Protein AF-A0A2H0WVK6-F1 (afdb_monomer)

Foldseek 3Di:
DDDDDDDDDDDDDDDDPDDDDDPVPCVVVVVVVVVVVVVVVVVVVVVVVVVVVVVVVVVVVLVVLQVQLVVQQVVQQVVVVVCVVVVHDDDQWDKADDPFWIWTWHWDDDPQKIKIWIWIGGPPHIDIDIDIDHPDDPPVPDDALEEEELVEAEADDQAEREGEYEYQAHHHWDADDPDLDQDDDSRTYDYNDYYHHDPHDPPFFQDWDADFDDKDWALEDDDPDHFFKKKKKFFGQAFFWAFKKKFFKAKFDQFAKWKKFKAFDDPQDGALDTQWIWIRHSVQHHNHTDIGMTTTVVGGGDHGPGMIMIMIGHHHDNRIIMIFGWDQPQPRPGIFMWGDNDCNVRDDIDGSNTGTTMGD

Secondary structure (DSSP, 8-state):
-------------------S------HHHHHHHHHHHHHHHHHHHHHHHHHHHHHHHHHHHHHHHHHHHHHHHHHHHHHHHHHHHTT----SEEEEEETTEEEEEEEEEETTEEEEEEEEEETTEEEEEEEEEE----------SEEE-TT-EEE-TT-EE-S-EEESS-EEETT-----SS---TTS-EESS-EEE-SPPPSS-SSEE----EEEEESEEETTEEE-EEEEEE--SS--B--EEEEEEEEES-PPPEEEEEEEEETTEEEEEEEEEEEE-GGG--SS-EEEEEEBSSPPB--TT--EEEEEE----SSSEEEEEEETT---TT--EEEES-GGGS---EE-SSEE-EE-

Mean predicted aligned error: 17.54 Å

Organism: NCBI:txid1974811

Nearest PDB structures (foldseek):
  5fgo-assembly3_F  TM=7.551E-01  e=3.981E-01  Drosophila melanogaster
  7wzg-assembly1_A  TM=8.170E-01  e=6.173E-01  Streptomyces sp.
  1omo-assembly1_A  TM=5.661E-01  e=2.712E-01  Archaeoglobus fulgidus
  1y8c-assembly1_A  TM=5.745E-01  e=3.567E-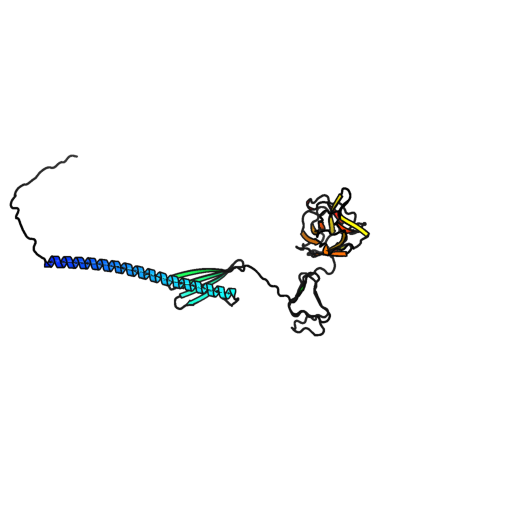01  Clostridium acetobutylicum ATCC 824
  2c26-assembly1_A  TM=2.549E-01  e=1.748E-02  Acetivibrio thermocellus

Radius of gyration: 48.79 Å; Cα contacts (8 Å, |Δi|>4): 736; chains: 1; bounding box: 69×97×155 Å

Sequence (360 aa):
MQIEFNFFAKQEDVMSVSPWSFIKNQKGQTAIIIALFVLAVTFFIALAIGHLILNQQQIRRNLVKSAQAYYAAESGVEDSLYRIIKGKKYEANNTLTFDEGSAEINIADESGQKIVVSKGIATQRVRKIRAVLKISGTDIAFHYGAQVGRGGLRIQNNARIIGNVYSNGSIDGAGTTKDYSETCPSSASCITDDVWVAGGVAPDPDQQWTSQNSDFPFGIKVGPTDYLDTAQSFIPSTSEVLNIVSFYIKKVGSPPDQTVKILTNDSGSPSTVSLGSGTLKSSKVTTEYSWIDVSLDPSPSLTAGFTYWIMIDAAKDNNNYWIWGKDSTDSYLSGTGKYTRDWTRGTGWTDVGGDLNFKT

Structure (mmCIF, N/CA/C/O backbone):
data_AF-A0A2H0WVK6-F1
#
_entry.id   AF-A0A2H0WVK6-F1
#
loop_
_atom_site.group_PDB
_atom_site.id
_atom_site.type_symbol
_atom_site.label_atom_id
_atom_site.label_alt_id
_atom_site.label_comp_id
_atom_site.label_asym_id
_atom_site.label_entity_id
_atom_site.label_seq_id
_atom_site.pdbx_PDB_ins_code
_atom_site.Cartn_x
_atom_site.Cartn_y
_atom_site.Cartn_z
_atom_site.occupancy
_atom_site.B_iso_or_equiv
_atom_site.auth_seq_id
_atom_site.auth_comp_id
_atom_site.auth_asym_id
_atom_site.auth_atom_id
_atom_site.pdbx_PDB_model_num
ATOM 1 N N . MET A 1 1 ? 20.031 64.881 -88.144 1.00 41.25 1 MET A N 1
ATOM 2 C CA . MET A 1 1 ? 21.217 64.990 -89.014 1.00 41.25 1 MET A CA 1
ATOM 3 C C . MET A 1 1 ? 21.013 64.024 -90.161 1.00 41.25 1 MET A C 1
ATOM 5 O O . MET A 1 1 ? 21.033 62.819 -89.968 1.00 41.25 1 MET A O 1
ATOM 9 N N . GLN A 1 2 ? 20.628 64.609 -91.284 1.00 40.38 2 GLN A N 1
ATOM 10 C CA . GLN A 1 2 ? 20.301 64.008 -92.568 1.00 40.38 2 GLN A CA 1
ATOM 11 C C . GLN A 1 2 ? 21.596 63.585 -93.256 1.00 40.38 2 GLN A C 1
ATOM 13 O O . GLN A 1 2 ? 22.442 64.458 -93.383 1.00 40.38 2 GLN A O 1
ATOM 18 N N . ILE A 1 3 ? 21.732 62.335 -93.711 1.00 35.72 3 ILE A N 1
ATOM 19 C CA . ILE A 1 3 ? 22.505 61.991 -94.917 1.00 35.72 3 ILE A CA 1
ATOM 20 C C . ILE A 1 3 ? 21.896 60.709 -95.513 1.00 35.72 3 ILE A C 1
ATOM 22 O O . ILE A 1 3 ? 22.123 59.612 -95.008 1.00 35.72 3 ILE A O 1
ATOM 26 N N . GLU A 1 4 ? 21.120 60.861 -96.587 1.00 39.88 4 GLU A N 1
ATOM 27 C CA . GLU A 1 4 ? 21.003 59.820 -97.610 1.00 39.88 4 GLU A CA 1
ATOM 28 C C . GLU A 1 4 ? 22.244 59.887 -98.507 1.00 39.88 4 GLU A C 1
ATOM 30 O O . GLU A 1 4 ? 22.672 60.981 -98.878 1.00 39.88 4 GLU A O 1
ATOM 35 N N . PHE A 1 5 ? 22.775 58.733 -98.911 1.00 35.41 5 PHE A N 1
ATOM 36 C CA . PHE A 1 5 ? 23.585 58.624 -100.122 1.00 35.41 5 PHE A CA 1
ATOM 37 C C . PHE A 1 5 ? 23.039 57.486 -100.982 1.00 35.41 5 PHE A C 1
ATOM 39 O O . PHE A 1 5 ? 23.144 56.309 -100.643 1.00 35.41 5 PHE A O 1
ATOM 46 N N . ASN A 1 6 ? 22.439 57.890 -102.098 1.00 33.94 6 ASN A N 1
ATOM 47 C CA . ASN A 1 6 ? 22.176 57.070 -103.270 1.00 33.94 6 ASN A CA 1
ATOM 48 C C . ASN A 1 6 ? 23.422 57.021 -104.178 1.00 33.94 6 ASN A C 1
ATOM 50 O O . ASN A 1 6 ? 24.250 57.931 -104.142 1.00 33.94 6 ASN A O 1
ATOM 54 N N . PHE A 1 7 ? 23.426 56.024 -105.076 1.00 33.09 7 PHE A N 1
ATOM 55 C CA . PHE A 1 7 ? 24.296 55.825 -106.255 1.00 33.09 7 PHE A CA 1
ATOM 56 C C . PHE A 1 7 ? 25.696 55.232 -105.983 1.00 33.09 7 PHE A C 1
ATOM 58 O O . PHE A 1 7 ? 26.438 55.717 -105.145 1.00 33.09 7 PHE A O 1
ATOM 65 N N . PHE A 1 8 ? 26.143 54.158 -106.645 1.00 36.50 8 PHE A N 1
ATOM 66 C CA . PHE A 1 8 ? 26.048 53.851 -108.077 1.00 36.50 8 PHE A CA 1
ATOM 67 C C . PHE A 1 8 ? 25.730 52.373 -108.360 1.00 36.50 8 PHE A C 1
ATOM 69 O O . PHE A 1 8 ? 26.430 51.472 -107.899 1.00 36.50 8 PHE A O 1
ATOM 76 N N . ALA A 1 9 ? 24.739 52.142 -109.221 1.00 35.94 9 ALA A N 1
ATOM 77 C CA . ALA A 1 9 ? 24.631 50.920 -110.005 1.00 35.94 9 ALA A CA 1
ATOM 78 C C . ALA A 1 9 ? 25.623 50.982 -111.178 1.00 35.94 9 ALA A C 1
ATOM 80 O O . ALA A 1 9 ? 25.679 51.982 -111.895 1.00 35.94 9 ALA A O 1
ATOM 81 N N . LYS A 1 10 ? 26.369 49.898 -111.401 1.00 39.06 10 LYS A N 1
ATOM 82 C CA . LYS A 1 10 ? 26.943 49.579 -112.710 1.00 39.06 10 LYS A CA 1
ATOM 83 C C . LYS A 1 10 ? 26.330 48.257 -113.155 1.00 39.06 10 LYS A C 1
ATOM 85 O O . LYS A 1 10 ? 26.519 47.233 -112.505 1.00 39.06 10 LYS A O 1
ATOM 90 N N . GLN A 1 11 ? 25.533 48.344 -114.210 1.00 41.62 11 GLN A N 1
ATOM 91 C CA . GLN A 1 11 ? 24.879 47.240 -114.893 1.00 41.62 11 GLN A CA 1
ATOM 92 C C . GLN A 1 11 ? 25.732 46.813 -116.099 1.00 41.62 11 GLN A C 1
ATOM 94 O O . GLN A 1 11 ? 26.492 47.629 -116.618 1.00 41.62 11 GLN A O 1
ATOM 99 N N . GLU A 1 12 ? 25.515 45.562 -116.522 1.00 38.25 12 GLU A N 1
ATOM 100 C CA . GLU A 1 12 ? 26.029 44.863 -117.721 1.00 38.25 12 GLU A CA 1
ATOM 101 C C . GLU A 1 12 ? 27.392 44.172 -117.494 1.00 38.25 12 GLU A C 1
ATOM 103 O O . GLU A 1 12 ? 28.349 44.790 -117.044 1.00 38.25 12 GLU A O 1
ATOM 108 N N . ASP A 1 13 ? 27.530 42.849 -117.642 1.00 41.31 13 ASP A N 1
ATOM 109 C CA . ASP A 1 13 ? 26.967 41.987 -118.688 1.00 41.31 13 ASP A CA 1
ATOM 110 C C . ASP A 1 13 ? 26.000 40.885 -118.219 1.00 41.31 13 ASP A C 1
ATOM 112 O O . ASP A 1 13 ? 26.267 40.087 -117.319 1.00 41.31 13 ASP A O 1
ATOM 116 N N . VAL A 1 14 ? 24.888 40.796 -118.947 1.00 48.22 14 VAL A N 1
ATOM 117 C CA . VAL A 1 14 ? 24.083 39.586 -119.118 1.00 48.22 14 VAL A CA 1
ATOM 118 C C . VAL A 1 14 ? 24.765 38.763 -120.203 1.00 48.22 14 VAL A C 1
ATOM 120 O O . VAL A 1 14 ? 24.934 39.296 -121.289 1.00 48.22 14 VAL A O 1
ATOM 123 N N . MET A 1 15 ? 25.083 37.484 -119.968 1.00 36.44 15 MET A N 1
ATOM 124 C CA . MET A 1 15 ? 24.878 36.423 -120.968 1.00 36.44 15 MET A CA 1
ATOM 125 C C . MET A 1 15 ? 25.154 35.012 -120.435 1.00 36.44 15 MET A C 1
ATOM 127 O O . MET A 1 15 ? 26.154 34.731 -119.783 1.00 36.44 15 MET A O 1
ATOM 131 N N . SER A 1 16 ? 24.270 34.119 -120.882 1.00 43.66 16 SER A N 1
ATOM 132 C CA . SER A 1 16 ? 24.378 32.662 -120.926 1.00 43.66 16 SER A CA 1
ATOM 133 C C . SER A 1 16 ? 24.127 31.905 -119.623 1.00 43.66 16 SER A C 1
ATOM 135 O O . SER A 1 16 ? 25.024 31.436 -118.924 1.00 43.66 16 SER A O 1
ATOM 137 N N . VAL A 1 17 ? 22.835 31.690 -119.373 1.00 52.69 17 VAL A N 1
ATOM 138 C CA . VAL A 1 17 ? 22.347 30.487 -118.699 1.00 52.69 17 VAL A CA 1
ATOM 139 C C . VAL A 1 17 ? 22.886 29.290 -119.491 1.00 52.69 17 VAL A C 1
ATOM 141 O O . VAL A 1 17 ? 22.404 29.022 -120.590 1.00 52.69 17 VAL A O 1
ATOM 144 N N . SER A 1 18 ? 23.901 28.593 -118.973 1.00 49.88 18 SER A N 1
ATOM 145 C CA . SER A 1 18 ? 24.273 27.284 -119.502 1.00 49.88 18 SER A CA 1
ATOM 146 C C . SER A 1 18 ? 23.432 26.217 -118.790 1.00 49.88 18 SER A C 1
ATOM 148 O O . SER A 1 18 ? 23.499 26.061 -117.566 1.00 49.88 18 SER A O 1
ATOM 150 N N . PRO A 1 19 ? 22.567 25.506 -119.526 1.00 50.44 19 PRO A N 1
ATOM 151 C CA . PRO A 1 19 ? 21.799 24.413 -118.981 1.00 50.44 19 PRO A CA 1
ATOM 152 C C . PRO A 1 19 ? 22.710 23.180 -118.928 1.00 50.44 19 PRO A C 1
ATOM 154 O O . PRO A 1 19 ? 23.326 22.807 -119.919 1.00 50.44 19 PRO A O 1
ATOM 157 N N . TRP A 1 20 ? 22.708 22.533 -117.764 1.00 41.41 20 TRP A N 1
ATOM 158 C CA . TRP A 1 20 ? 23.108 21.145 -117.521 1.00 41.41 20 TRP A CA 1
ATOM 159 C C . TRP A 1 20 ? 24.550 20.847 -117.076 1.00 41.41 20 TRP A C 1
ATOM 161 O O . TRP A 1 20 ? 25.551 21.085 -117.739 1.00 41.41 20 TRP A O 1
ATOM 171 N N . SER A 1 21 ? 24.547 20.165 -115.928 1.00 51.47 21 SER A N 1
ATOM 172 C CA . SER A 1 21 ? 25.447 19.107 -115.478 1.00 51.47 21 SER A CA 1
ATOM 173 C C . SER A 1 21 ? 26.923 19.436 -115.266 1.00 51.47 21 SER A C 1
ATOM 175 O O . SER A 1 21 ? 27.775 19.125 -116.088 1.00 51.47 21 SER A O 1
ATOM 177 N N . PHE A 1 22 ? 27.230 19.798 -114.021 1.00 47.31 22 PHE A N 1
ATOM 178 C CA . PHE A 1 22 ? 28.260 19.079 -113.272 1.00 47.31 22 PHE A CA 1
ATOM 179 C C . PHE A 1 22 ? 27.749 18.747 -111.862 1.00 47.31 22 PHE A C 1
ATOM 181 O O . PHE A 1 22 ? 28.303 19.188 -110.859 1.00 47.31 22 PHE A O 1
ATOM 188 N N . ILE A 1 23 ? 26.745 17.860 -111.765 1.00 53.62 23 ILE A N 1
ATOM 189 C CA . ILE A 1 23 ? 26.831 16.854 -110.698 1.00 53.62 23 ILE A CA 1
ATOM 190 C C . ILE A 1 23 ? 28.065 16.041 -111.082 1.00 53.62 23 ILE A C 1
ATOM 192 O O . ILE A 1 23 ? 27.980 15.103 -111.876 1.00 53.62 23 ILE A O 1
ATOM 196 N N . LYS A 1 24 ? 29.246 16.449 -110.601 1.00 52.25 24 LYS A N 1
ATOM 197 C CA . LYS A 1 24 ? 30.395 15.552 -110.633 1.00 52.25 24 LYS A CA 1
ATOM 198 C C . LYS A 1 24 ? 29.939 14.330 -109.860 1.00 52.25 24 LYS A C 1
ATOM 200 O O . LYS A 1 24 ? 29.676 14.409 -108.664 1.00 52.25 24 LYS A O 1
ATOM 205 N N . ASN A 1 25 ? 29.783 13.224 -110.574 1.00 56.88 25 ASN A N 1
ATOM 206 C CA . ASN A 1 25 ? 29.395 11.940 -110.025 1.00 56.88 25 ASN A CA 1
ATOM 207 C C . ASN A 1 25 ? 30.568 11.407 -109.190 1.00 56.88 25 ASN A C 1
ATOM 209 O O . ASN A 1 25 ? 31.226 10.436 -109.546 1.00 56.88 25 ASN A O 1
ATOM 213 N N . GLN A 1 26 ? 30.852 12.053 -108.060 1.00 62.59 26 GLN A N 1
ATOM 214 C CA . GLN A 1 26 ? 31.757 11.553 -107.038 1.00 62.59 26 GLN A CA 1
ATOM 215 C C . GLN A 1 26 ? 31.000 10.541 -106.172 1.00 62.59 26 GLN A C 1
ATOM 217 O O . GLN A 1 26 ? 31.010 10.628 -104.947 1.00 62.59 26 GLN A O 1
ATOM 222 N N . LYS A 1 27 ? 30.331 9.567 -106.815 1.00 60.06 27 LYS A N 1
ATOM 223 C CA . LYS A 1 27 ? 29.545 8.522 -106.137 1.00 60.06 27 LYS A CA 1
ATOM 224 C C . LYS A 1 27 ? 30.370 7.817 -105.051 1.00 60.06 27 LYS A C 1
ATOM 226 O O . LYS A 1 27 ? 29.815 7.431 -104.031 1.00 60.06 27 LYS A O 1
ATOM 231 N N . GLY A 1 28 ? 31.693 7.733 -105.234 1.00 68.06 28 GLY A N 1
ATOM 232 C CA . GLY A 1 28 ? 32.635 7.251 -104.221 1.00 68.06 28 GLY A CA 1
ATOM 233 C C . GLY A 1 28 ? 32.834 8.197 -103.026 1.00 68.06 28 GLY A C 1
ATOM 234 O O . GLY A 1 28 ? 32.758 7.748 -101.888 1.00 68.06 28 GLY A O 1
ATOM 235 N N . GLN A 1 29 ? 33.035 9.504 -103.244 1.00 76.81 29 GLN A N 1
ATOM 236 C CA . GLN A 1 29 ? 33.271 10.462 -102.150 1.00 76.81 29 GLN A CA 1
ATOM 237 C C . GLN A 1 29 ? 32.009 10.693 -101.307 1.00 76.81 29 GLN A C 1
ATOM 239 O O . GLN A 1 29 ? 32.090 10.743 -100.081 1.00 76.81 29 GLN A O 1
ATOM 244 N N . THR A 1 30 ? 30.831 10.759 -101.937 1.00 82.38 30 THR A N 1
ATOM 245 C CA . THR A 1 30 ? 29.548 10.865 -101.223 1.00 82.38 30 THR A CA 1
ATOM 246 C C . THR A 1 30 ? 29.270 9.621 -100.377 1.00 82.38 30 THR A C 1
ATOM 248 O O . THR A 1 30 ? 28.833 9.753 -99.236 1.00 82.38 30 THR A O 1
ATOM 251 N N . ALA A 1 31 ? 29.582 8.421 -100.882 1.00 82.44 31 ALA A N 1
ATOM 252 C CA . ALA A 1 31 ? 29.431 7.179 -100.122 1.00 82.44 31 ALA A CA 1
ATOM 253 C C . ALA A 1 31 ? 30.341 7.139 -98.881 1.00 82.44 31 ALA A C 1
ATOM 255 O O . ALA A 1 31 ? 29.888 6.733 -97.814 1.00 82.44 31 ALA A O 1
ATOM 256 N N . ILE A 1 32 ? 31.587 7.617 -98.988 1.00 86.12 32 ILE A N 1
ATOM 257 C CA . ILE A 1 32 ? 32.526 7.679 -97.856 1.00 86.12 32 ILE A CA 1
ATOM 258 C C . ILE A 1 32 ? 32.065 8.696 -96.802 1.00 86.12 32 ILE A C 1
ATOM 260 O O . ILE A 1 32 ? 32.103 8.391 -95.614 1.00 86.12 32 ILE A O 1
ATOM 264 N N . ILE A 1 33 ? 31.584 9.878 -97.208 1.00 88.12 33 ILE A N 1
ATOM 265 C CA . ILE A 1 33 ? 31.083 10.898 -96.267 1.00 88.12 33 ILE A CA 1
ATOM 266 C C . ILE A 1 33 ? 29.827 10.405 -95.539 1.00 88.12 33 ILE A C 1
ATOM 268 O O . ILE A 1 33 ? 29.728 10.570 -94.325 1.00 88.12 33 ILE A O 1
ATOM 272 N N . ILE A 1 34 ? 28.890 9.761 -96.245 1.00 89.00 34 ILE A N 1
ATOM 273 C CA . ILE A 1 34 ? 27.692 9.174 -95.624 1.00 89.00 34 ILE A CA 1
ATOM 274 C C . ILE A 1 34 ? 28.086 8.043 -94.669 1.00 89.00 34 ILE A C 1
ATOM 276 O O . ILE A 1 34 ? 27.590 8.004 -93.546 1.00 89.00 34 ILE A O 1
ATOM 280 N N . ALA A 1 35 ? 29.009 7.161 -95.064 1.00 89.75 35 ALA A N 1
ATOM 281 C CA . ALA A 1 35 ? 29.505 6.098 -94.192 1.00 89.75 35 ALA A CA 1
ATOM 282 C C . ALA A 1 35 ? 30.174 6.660 -92.926 1.00 89.75 35 ALA A C 1
ATOM 284 O O . ALA A 1 35 ? 29.932 6.160 -91.830 1.00 89.75 35 ALA A O 1
ATOM 285 N N . LEU A 1 36 ? 30.957 7.734 -93.057 1.00 91.19 36 LEU A N 1
ATOM 286 C CA . LEU A 1 36 ? 31.615 8.400 -91.935 1.00 91.19 36 LEU A CA 1
ATOM 287 C C . LEU A 1 36 ? 30.615 9.128 -91.026 1.00 91.19 36 LEU A C 1
ATOM 289 O O . LEU A 1 36 ? 30.763 9.100 -89.807 1.00 91.19 36 LEU A O 1
ATOM 293 N N . PHE A 1 37 ? 29.564 9.721 -91.595 1.00 93.19 37 PHE A N 1
ATOM 294 C CA . PHE A 1 37 ? 28.479 10.329 -90.827 1.00 93.19 37 PHE A CA 1
ATOM 295 C C . PHE A 1 37 ? 27.678 9.278 -90.049 1.00 93.19 37 PHE A C 1
ATOM 297 O O . PHE A 1 37 ? 27.433 9.448 -88.857 1.00 93.19 37 PHE A O 1
ATOM 304 N N . VAL A 1 38 ? 27.329 8.155 -90.684 1.00 95.06 38 VAL A N 1
ATOM 305 C CA . VAL A 1 38 ? 26.660 7.028 -90.016 1.00 95.06 38 VAL A CA 1
ATOM 306 C C . VAL A 1 38 ? 27.548 6.456 -88.909 1.00 95.06 38 VAL A C 1
ATOM 308 O O . VAL A 1 38 ? 27.074 6.238 -87.794 1.00 95.06 38 VAL A O 1
ATOM 311 N N . LEU A 1 39 ? 28.850 6.290 -89.160 1.00 95.62 39 LEU A N 1
ATOM 312 C CA . LEU A 1 39 ? 29.810 5.863 -88.142 1.00 95.62 39 LEU A CA 1
ATOM 313 C C . LEU A 1 39 ? 29.851 6.845 -86.961 1.00 95.62 39 LEU A C 1
ATOM 315 O O . LEU A 1 39 ? 29.767 6.419 -85.813 1.00 95.62 39 LEU A O 1
ATOM 319 N N . ALA A 1 40 ? 29.908 8.152 -87.224 1.00 94.62 40 ALA A N 1
ATOM 320 C CA . ALA A 1 40 ? 29.901 9.166 -86.175 1.00 94.62 40 ALA A CA 1
ATOM 321 C C . ALA A 1 40 ? 28.613 9.109 -85.336 1.00 94.62 40 ALA A C 1
ATOM 323 O O . ALA A 1 40 ? 28.683 9.079 -84.109 1.00 94.62 40 ALA A O 1
ATOM 324 N N . VAL A 1 41 ? 27.440 9.020 -85.973 1.00 95.62 41 VAL A N 1
ATOM 325 C CA . VAL A 1 41 ? 26.149 8.913 -85.271 1.00 95.62 41 VAL A CA 1
ATOM 326 C C . VAL A 1 41 ? 26.089 7.647 -84.415 1.00 95.62 41 VAL A C 1
ATOM 328 O O . VAL A 1 41 ? 25.734 7.719 -83.239 1.00 95.62 41 VAL A O 1
ATOM 331 N N . THR A 1 42 ? 26.486 6.492 -84.958 1.00 95.44 42 THR A N 1
ATOM 332 C CA . THR A 1 42 ? 26.514 5.233 -84.191 1.00 95.44 42 THR A CA 1
ATOM 333 C C . THR A 1 42 ? 27.492 5.290 -83.016 1.00 95.44 42 THR A C 1
ATOM 335 O O . THR A 1 42 ? 27.171 4.799 -81.934 1.00 95.44 42 THR A O 1
ATOM 338 N N . PHE A 1 43 ? 28.637 5.957 -83.179 1.00 95.44 43 PHE A N 1
ATOM 339 C CA . PHE A 1 43 ? 29.599 6.183 -82.104 1.00 95.44 43 PHE A CA 1
ATOM 340 C C . PHE A 1 43 ? 29.021 7.065 -80.987 1.00 95.44 43 PHE A C 1
ATOM 342 O O . PHE A 1 43 ? 29.120 6.707 -79.813 1.00 95.44 43 PHE A O 1
ATOM 349 N N . PHE A 1 44 ? 28.345 8.169 -81.322 1.00 95.88 44 PHE A N 1
ATOM 350 C CA . PHE A 1 44 ? 27.690 9.022 -80.322 1.00 95.88 44 PHE A CA 1
ATOM 351 C C . PHE A 1 44 ? 26.567 8.296 -79.570 1.00 95.88 44 PHE A C 1
ATOM 353 O O . PHE A 1 44 ? 26.446 8.452 -78.354 1.00 95.88 44 PHE A O 1
ATOM 360 N N . ILE A 1 45 ? 25.786 7.457 -80.258 1.00 95.94 45 ILE A N 1
ATOM 361 C CA . ILE A 1 45 ? 24.763 6.616 -79.619 1.00 95.94 45 ILE A CA 1
ATOM 362 C C . ILE A 1 45 ? 25.416 5.613 -78.654 1.00 95.94 45 ILE A C 1
ATOM 364 O O . ILE A 1 45 ? 24.955 5.462 -77.522 1.00 95.94 45 ILE A O 1
ATOM 368 N N . ALA A 1 46 ? 26.515 4.968 -79.058 1.00 94.88 46 ALA A N 1
ATOM 369 C CA . ALA A 1 46 ? 27.246 4.034 -78.203 1.00 94.88 46 ALA A CA 1
ATOM 370 C C . ALA A 1 46 ? 27.808 4.716 -76.943 1.00 94.88 46 ALA A C 1
ATOM 372 O O . ALA A 1 46 ? 27.687 4.168 -75.846 1.00 94.88 46 ALA A O 1
ATOM 373 N N . LEU A 1 47 ? 28.353 5.933 -77.068 1.00 95.38 47 LEU A N 1
ATOM 374 C CA . LEU A 1 47 ? 28.814 6.729 -75.924 1.00 95.38 47 LEU A CA 1
ATOM 375 C C . LEU A 1 47 ? 27.667 7.098 -74.974 1.00 95.38 47 LEU A C 1
ATOM 377 O O . LEU A 1 47 ? 27.819 6.979 -73.756 1.00 95.38 47 LEU A O 1
ATOM 381 N N . ALA A 1 48 ? 26.512 7.500 -75.512 1.00 95.00 48 ALA A N 1
ATOM 382 C CA . ALA A 1 48 ? 25.337 7.836 -74.710 1.00 95.00 48 ALA A CA 1
ATOM 383 C C . ALA A 1 48 ? 24.837 6.629 -73.897 1.00 95.00 48 ALA A C 1
ATOM 385 O O . ALA A 1 48 ? 24.591 6.742 -72.693 1.00 95.00 48 ALA A O 1
ATOM 386 N N . ILE A 1 49 ? 24.755 5.451 -74.525 1.00 95.50 49 ILE A N 1
ATOM 387 C CA . ILE A 1 49 ? 24.383 4.200 -73.847 1.00 95.50 49 ILE A CA 1
ATOM 388 C C . ILE A 1 49 ? 25.442 3.817 -72.804 1.00 95.50 49 ILE A C 1
ATOM 390 O O . ILE A 1 49 ? 25.091 3.468 -71.676 1.00 95.50 49 ILE A O 1
ATOM 394 N N . GLY A 1 50 ? 26.730 3.933 -73.142 1.00 94.31 50 GLY A N 1
ATOM 395 C CA . GLY A 1 50 ? 27.833 3.669 -72.218 1.00 94.31 50 GLY A CA 1
ATOM 396 C C . GLY A 1 50 ? 27.738 4.511 -70.944 1.00 94.31 50 GLY A C 1
ATOM 397 O O . GLY A 1 50 ? 27.853 3.979 -69.840 1.00 94.31 50 GLY A O 1
ATOM 398 N N . HIS A 1 51 ? 27.426 5.802 -71.075 1.00 93.25 51 HIS A N 1
ATOM 399 C CA . HIS A 1 51 ? 27.229 6.693 -69.932 1.00 93.25 51 HIS A CA 1
ATOM 400 C C . HIS A 1 51 ? 26.038 6.272 -69.052 1.00 93.25 51 HIS A C 1
ATOM 402 O O . HIS A 1 51 ? 26.163 6.201 -67.827 1.00 93.25 51 HIS A O 1
ATOM 408 N N . LEU A 1 52 ? 24.897 5.921 -69.659 1.00 94.25 52 LEU A N 1
ATOM 409 C CA . LEU A 1 52 ? 23.720 5.443 -68.923 1.00 94.25 52 LEU A CA 1
ATOM 410 C C . LEU A 1 52 ? 24.003 4.147 -68.152 1.00 94.25 52 LEU A C 1
ATOM 412 O O . LEU A 1 52 ? 23.591 4.018 -66.997 1.00 94.25 52 LEU A O 1
ATOM 416 N N . ILE A 1 53 ? 24.735 3.205 -68.753 1.00 94.81 53 ILE A N 1
ATOM 417 C CA . ILE A 1 53 ? 25.098 1.937 -68.108 1.00 94.81 53 ILE A CA 1
ATOM 418 C C . ILE A 1 53 ? 25.988 2.185 -66.887 1.00 94.81 53 ILE A C 1
ATOM 420 O O . ILE A 1 53 ? 25.722 1.620 -65.823 1.00 94.81 53 ILE A O 1
ATOM 424 N N . LEU A 1 54 ? 27.005 3.044 -67.004 1.00 91.81 54 LEU A N 1
ATOM 425 C CA . LEU A 1 54 ? 27.898 3.373 -65.887 1.00 91.81 54 LEU A CA 1
ATOM 426 C C . LEU A 1 54 ? 27.132 4.018 -64.723 1.00 91.81 54 LEU A C 1
ATOM 428 O O . LEU A 1 54 ? 27.306 3.613 -63.569 1.00 91.81 54 LEU A O 1
ATOM 432 N N . ASN A 1 55 ? 26.214 4.941 -65.020 1.00 90.88 55 ASN A N 1
ATOM 433 C CA . ASN A 1 55 ? 25.363 5.563 -64.005 1.00 90.88 55 ASN A CA 1
ATOM 434 C C . ASN A 1 55 ? 24.457 4.524 -63.317 1.00 90.88 55 ASN A C 1
ATOM 436 O O . ASN A 1 55 ? 24.375 4.475 -62.087 1.00 90.88 55 ASN A O 1
ATOM 440 N N . GLN A 1 56 ? 23.833 3.623 -64.083 1.00 92.81 56 GLN A N 1
ATOM 441 C CA . GLN A 1 56 ? 23.021 2.538 -63.523 1.00 92.81 56 GLN A CA 1
ATOM 442 C C . GLN A 1 56 ? 23.842 1.548 -62.683 1.00 92.81 56 GLN A C 1
ATOM 444 O O . GLN A 1 56 ? 23.335 1.005 -61.699 1.00 92.81 56 GLN A O 1
ATOM 449 N N . GLN A 1 57 ? 25.101 1.284 -63.043 1.00 91.75 57 GLN A N 1
ATOM 450 C CA . GLN A 1 57 ? 25.991 0.434 -62.249 1.00 91.75 57 GLN A CA 1
ATOM 451 C C . GLN A 1 57 ? 26.321 1.067 -60.894 1.00 91.75 57 GLN A C 1
ATOM 453 O O . GLN A 1 57 ? 26.276 0.373 -59.877 1.00 91.75 57 GLN A O 1
ATOM 458 N N . GLN A 1 58 ? 26.594 2.373 -60.846 1.00 89.56 58 GLN A N 1
ATOM 459 C CA . GLN A 1 58 ? 26.829 3.075 -59.581 1.00 89.56 58 GLN A CA 1
ATOM 460 C C . GLN A 1 58 ? 25.592 3.051 -58.673 1.00 89.56 58 GLN A C 1
ATOM 462 O O . GLN A 1 58 ? 25.713 2.763 -57.481 1.00 89.56 58 GLN A O 1
ATOM 467 N N . ILE A 1 59 ? 24.397 3.277 -59.231 1.00 90.56 59 ILE A N 1
ATOM 468 C CA . ILE A 1 59 ? 23.133 3.212 -58.479 1.00 90.56 59 ILE A CA 1
ATOM 469 C C . ILE A 1 59 ? 22.910 1.805 -57.914 1.00 90.56 59 ILE A C 1
ATOM 471 O O . ILE A 1 59 ? 22.641 1.663 -56.721 1.00 90.56 59 ILE A O 1
ATOM 475 N N . ARG A 1 60 ? 23.089 0.757 -58.731 1.00 89.56 60 ARG A N 1
ATOM 476 C CA . ARG A 1 60 ? 22.952 -0.638 -58.279 1.00 89.56 60 ARG A CA 1
ATOM 477 C C . ARG A 1 60 ? 23.947 -0.990 -57.177 1.00 89.56 60 ARG A C 1
ATOM 479 O O . ARG A 1 60 ? 23.553 -1.565 -56.167 1.00 89.56 60 ARG A O 1
ATOM 486 N N . ARG A 1 61 ? 25.216 -0.591 -57.315 1.00 88.94 61 ARG A N 1
ATOM 487 C CA . ARG A 1 61 ? 26.232 -0.788 -56.265 1.00 88.94 61 ARG A CA 1
ATOM 488 C C . ARG A 1 61 ? 25.846 -0.083 -54.967 1.00 88.94 61 ARG A C 1
ATOM 490 O O . ARG A 1 61 ? 25.971 -0.671 -53.896 1.00 88.94 61 ARG A O 1
ATOM 497 N N . ASN A 1 62 ? 25.343 1.147 -55.057 1.00 90.94 62 ASN A N 1
ATOM 498 C CA . ASN A 1 62 ? 24.886 1.897 -53.890 1.00 90.94 62 ASN A CA 1
ATOM 499 C C . ASN A 1 62 ? 23.679 1.240 -53.214 1.00 90.94 62 ASN A C 1
ATOM 501 O O . ASN A 1 62 ? 23.628 1.209 -51.985 1.00 90.94 62 ASN A O 1
ATOM 505 N N . LEU A 1 63 ? 22.745 0.686 -53.991 1.00 92.25 63 LEU A N 1
ATOM 506 C CA . LEU A 1 63 ? 21.590 -0.040 -53.467 1.00 92.25 63 LEU A CA 1
ATOM 507 C C . LEU A 1 63 ? 22.022 -1.300 -52.706 1.00 92.25 63 LEU A C 1
ATOM 509 O O . LEU A 1 63 ? 21.620 -1.481 -51.560 1.00 92.25 63 LEU A O 1
ATOM 513 N N . VAL A 1 64 ? 22.902 -2.115 -53.296 1.00 92.06 64 VAL A N 1
ATOM 514 C CA . VAL A 1 64 ? 23.417 -3.338 -52.658 1.00 92.06 64 VAL A CA 1
ATOM 515 C C . VAL A 1 64 ? 24.182 -3.010 -51.374 1.00 92.06 64 VAL A C 1
ATOM 517 O O . VAL A 1 64 ? 23.886 -3.579 -50.328 1.00 92.06 64 VAL A O 1
ATOM 520 N N . LYS A 1 65 ? 25.107 -2.039 -51.400 1.00 92.31 65 LYS A N 1
ATOM 521 C CA . LYS A 1 65 ? 25.856 -1.633 -50.194 1.00 92.31 65 LYS A CA 1
ATOM 522 C C . LYS A 1 65 ? 24.961 -1.013 -49.119 1.00 92.31 65 LYS A C 1
ATOM 524 O O . LYS A 1 65 ? 25.180 -1.235 -47.934 1.00 92.31 65 LYS A O 1
ATOM 529 N N . SER A 1 66 ? 23.921 -0.280 -49.511 1.00 94.50 66 SER A N 1
ATOM 530 C CA . SER A 1 66 ? 22.904 0.212 -48.578 1.00 94.50 66 SER A CA 1
ATOM 531 C C . SER A 1 66 ? 22.120 -0.927 -47.922 1.00 94.50 66 SER A C 1
ATOM 533 O O . SER A 1 66 ? 21.845 -0.846 -46.728 1.00 94.50 66 SER A O 1
ATOM 535 N N . ALA A 1 67 ? 21.742 -1.956 -48.685 1.00 93.81 67 ALA A N 1
ATOM 536 C CA . ALA A 1 67 ? 21.040 -3.122 -48.156 1.00 93.81 67 ALA A CA 1
ATOM 537 C C . ALA A 1 67 ? 21.933 -3.911 -47.187 1.00 93.81 67 ALA A C 1
ATOM 539 O O . ALA A 1 67 ? 21.499 -4.232 -46.089 1.00 93.81 67 ALA A O 1
ATOM 540 N N . GLN A 1 68 ? 23.207 -4.125 -47.532 1.00 94.12 68 GLN A N 1
ATOM 541 C CA . GLN A 1 68 ? 24.188 -4.765 -46.644 1.00 94.12 68 GLN A CA 1
ATOM 542 C C . GLN A 1 68 ? 24.340 -4.015 -45.313 1.00 94.12 68 GLN A C 1
ATOM 544 O O . GLN A 1 68 ? 24.244 -4.624 -44.252 1.00 94.12 68 GLN A O 1
ATOM 549 N N . ALA A 1 69 ? 24.494 -2.687 -45.354 1.00 95.50 69 ALA A N 1
ATOM 550 C CA . ALA A 1 69 ? 24.550 -1.870 -44.142 1.00 95.50 69 ALA A CA 1
ATOM 551 C C . ALA A 1 69 ? 23.256 -1.970 -43.311 1.00 95.50 69 ALA A C 1
ATOM 553 O O . ALA A 1 69 ? 23.312 -1.961 -42.086 1.00 95.50 69 ALA A O 1
ATOM 554 N N . TYR A 1 70 ? 22.092 -2.078 -43.958 1.00 95.56 70 TYR A N 1
ATOM 555 C CA . TYR A 1 70 ? 20.813 -2.254 -43.267 1.00 95.56 70 TYR A CA 1
ATOM 556 C C . TYR A 1 70 ? 20.730 -3.610 -42.558 1.00 95.56 70 TYR A C 1
ATOM 558 O O . TYR A 1 70 ? 20.434 -3.644 -41.370 1.00 95.56 70 TYR A O 1
ATOM 566 N N . TYR A 1 71 ? 21.074 -4.707 -43.240 1.00 95.25 71 TYR A N 1
ATOM 567 C CA . TYR A 1 71 ? 21.077 -6.041 -42.632 1.00 95.25 71 TYR A CA 1
ATOM 568 C C . TYR A 1 71 ? 22.099 -6.179 -41.498 1.00 95.25 71 TYR A C 1
ATOM 570 O O . TYR A 1 71 ? 21.819 -6.851 -40.506 1.00 95.25 71 TYR A O 1
ATOM 578 N N . ALA A 1 72 ? 23.254 -5.514 -41.605 1.00 95.50 72 ALA A N 1
ATOM 579 C CA . ALA A 1 72 ? 24.224 -5.458 -40.514 1.00 95.50 72 ALA A CA 1
ATOM 580 C C . ALA A 1 72 ? 23.631 -4.749 -39.284 1.00 95.50 72 ALA A C 1
ATOM 582 O O . ALA A 1 72 ? 23.708 -5.278 -38.177 1.00 95.50 72 ALA A O 1
ATOM 583 N N . ALA A 1 73 ? 22.985 -3.592 -39.478 1.00 96.56 73 ALA A N 1
ATOM 584 C CA . ALA A 1 73 ? 22.319 -2.866 -38.396 1.00 96.56 73 ALA A CA 1
ATOM 585 C C . ALA A 1 73 ? 21.199 -3.703 -37.751 1.00 96.56 73 ALA A C 1
ATOM 587 O O . ALA A 1 73 ? 21.101 -3.758 -36.529 1.00 96.56 73 ALA A O 1
ATOM 588 N N . GLU A 1 74 ? 20.388 -4.386 -38.562 1.00 96.06 74 GLU A N 1
ATOM 589 C CA . GLU A 1 74 ? 19.296 -5.234 -38.071 1.00 96.06 74 GLU A CA 1
ATOM 590 C C . GLU A 1 74 ? 19.832 -6.391 -37.227 1.00 96.06 74 GLU A C 1
ATOM 592 O O . GLU A 1 74 ? 19.392 -6.597 -36.101 1.00 96.06 74 GLU A O 1
ATOM 597 N N . SER A 1 75 ? 20.867 -7.078 -37.716 1.00 94.94 75 SER A N 1
ATOM 598 C CA . SER A 1 75 ? 21.512 -8.175 -36.987 1.00 94.94 75 SER A CA 1
ATOM 599 C C . SER A 1 75 ? 22.060 -7.717 -35.631 1.00 94.94 75 SER A C 1
ATOM 601 O O . SER A 1 75 ? 21.951 -8.439 -34.642 1.00 94.94 75 SER A O 1
ATOM 603 N N . GLY A 1 76 ? 22.632 -6.508 -35.568 1.00 95.50 76 GLY A N 1
ATOM 604 C CA . GLY A 1 76 ? 23.132 -5.941 -34.318 1.00 95.50 76 GLY A CA 1
ATOM 605 C C . GLY A 1 76 ? 22.025 -5.586 -33.325 1.00 95.50 76 GLY A C 1
ATOM 606 O O . GLY A 1 76 ? 22.191 -5.808 -32.124 1.00 95.50 76 GLY A O 1
ATOM 607 N N . VAL A 1 77 ? 20.888 -5.071 -33.808 1.00 96.38 77 VAL A N 1
ATOM 608 C CA . VAL A 1 77 ? 19.703 -4.859 -32.964 1.00 96.38 77 VAL A CA 1
ATOM 609 C C . VAL A 1 77 ? 19.171 -6.197 -32.457 1.00 96.38 77 VAL A C 1
ATOM 611 O O . VAL A 1 77 ? 19.051 -6.358 -31.248 1.00 96.38 77 VAL A O 1
ATOM 614 N N . GLU A 1 78 ? 18.921 -7.166 -33.333 1.00 95.88 78 GLU A N 1
ATOM 615 C CA . GLU A 1 78 ? 18.324 -8.460 -32.977 1.00 95.88 78 GLU A CA 1
ATOM 616 C C . GLU A 1 78 ? 19.172 -9.270 -31.982 1.00 95.88 78 GLU A C 1
ATOM 618 O O . GLU A 1 78 ? 18.640 -9.767 -30.987 1.00 95.88 78 GLU A O 1
ATOM 623 N N . ASP A 1 79 ? 20.498 -9.353 -32.167 1.00 95.00 79 ASP A N 1
ATOM 624 C CA . ASP A 1 79 ? 21.390 -10.016 -31.196 1.00 95.00 79 ASP A CA 1
ATOM 625 C C . ASP A 1 79 ? 21.316 -9.338 -29.817 1.00 95.00 79 ASP A C 1
ATOM 627 O O . ASP A 1 79 ? 21.187 -10.009 -28.787 1.00 95.00 79 ASP A O 1
ATOM 631 N N . SER A 1 80 ? 21.319 -8.003 -29.793 1.00 95.25 80 SER A N 1
ATOM 632 C CA . SER A 1 80 ? 21.225 -7.224 -28.554 1.00 95.25 80 SER A CA 1
ATOM 633 C C . SER A 1 80 ? 19.878 -7.420 -27.861 1.00 95.25 80 SER A C 1
ATOM 635 O O . SER A 1 80 ? 19.836 -7.702 -26.663 1.00 95.25 80 SER A O 1
ATOM 637 N N . LEU A 1 81 ? 18.774 -7.318 -28.610 1.00 94.50 81 LEU A N 1
ATOM 638 C CA . LEU A 1 81 ? 17.419 -7.548 -28.109 1.00 94.50 81 LEU A CA 1
ATOM 639 C C . LEU A 1 81 ? 17.294 -8.947 -27.515 1.00 94.50 81 LEU A C 1
ATOM 641 O O . LEU A 1 81 ? 16.824 -9.103 -26.388 1.00 94.50 81 LEU A O 1
ATOM 645 N N . TYR A 1 82 ? 17.765 -9.962 -28.235 1.00 94.94 82 TYR A N 1
ATOM 646 C CA . TYR A 1 82 ? 17.722 -11.342 -27.782 1.00 94.94 82 TYR A CA 1
ATOM 647 C C . TYR A 1 82 ? 18.497 -11.544 -26.474 1.00 94.94 82 TYR A C 1
ATOM 649 O O . TYR A 1 82 ? 17.985 -12.182 -25.550 1.00 94.94 82 TYR A O 1
ATOM 657 N N . ARG A 1 83 ? 19.707 -10.979 -26.353 1.00 94.56 83 ARG A N 1
ATOM 658 C CA . ARG A 1 83 ? 20.499 -11.063 -25.114 1.00 94.56 83 ARG A CA 1
ATOM 659 C C . ARG A 1 83 ? 19.802 -10.383 -23.946 1.00 94.56 83 ARG A C 1
ATOM 661 O O . ARG A 1 83 ? 19.735 -10.980 -22.874 1.00 94.56 83 ARG A O 1
ATOM 668 N N . ILE A 1 84 ? 19.255 -9.188 -24.166 1.00 92.06 84 ILE A N 1
ATOM 669 C CA . ILE A 1 84 ? 18.519 -8.432 -23.147 1.00 92.06 84 ILE A CA 1
ATOM 670 C C . ILE A 1 84 ? 17.288 -9.224 -22.684 1.00 92.06 84 ILE A C 1
ATOM 672 O O . ILE A 1 84 ? 17.111 -9.432 -21.487 1.00 92.06 84 ILE A O 1
ATOM 676 N N . ILE A 1 85 ? 16.470 -9.721 -23.616 1.00 89.81 85 ILE A N 1
ATOM 677 C CA . ILE A 1 85 ? 15.224 -10.445 -23.313 1.00 89.81 85 ILE A CA 1
ATOM 678 C C . ILE A 1 85 ? 15.500 -11.784 -22.617 1.00 89.81 85 ILE A C 1
ATOM 680 O O . ILE A 1 85 ? 14.734 -12.204 -21.754 1.00 89.81 85 ILE A O 1
ATOM 684 N N . LYS A 1 86 ? 16.581 -12.482 -22.983 1.00 92.19 86 LYS A N 1
ATOM 685 C CA . LYS A 1 86 ? 16.946 -13.784 -22.399 1.00 92.19 86 LYS A CA 1
ATOM 686 C C . LYS A 1 86 ? 17.889 -13.689 -21.197 1.00 92.19 86 LYS A C 1
ATOM 688 O O . LYS A 1 86 ? 18.364 -14.728 -20.747 1.00 92.19 86 LYS A O 1
ATOM 693 N N . GLY A 1 87 ? 18.185 -12.487 -20.699 1.00 87.56 87 GLY A N 1
ATOM 694 C CA . GLY A 1 87 ? 19.074 -12.294 -19.548 1.00 87.56 87 GLY A CA 1
ATOM 695 C C . GLY A 1 87 ? 20.510 -12.783 -19.779 1.00 87.56 87 GLY A C 1
ATOM 696 O O . GLY A 1 87 ? 21.184 -13.197 -18.840 1.00 87.56 87 GLY A O 1
ATOM 697 N N . LYS A 1 88 ? 20.989 -12.784 -21.028 1.00 90.44 88 LYS A N 1
ATOM 698 C CA . LYS A 1 88 ? 22.373 -13.155 -21.357 1.00 90.44 88 LYS A CA 1
ATOM 699 C C . LYS A 1 88 ? 23.306 -11.971 -21.113 1.00 90.44 88 LYS A C 1
ATOM 701 O O . LYS A 1 88 ? 22.909 -10.817 -21.250 1.00 90.44 88 LYS A O 1
ATOM 706 N N . LYS A 1 89 ? 24.581 -12.253 -20.836 1.00 90.56 89 LYS A N 1
ATOM 707 C CA . LYS A 1 89 ? 25.616 -11.215 -20.746 1.00 90.56 89 LYS A CA 1
ATOM 708 C C . LYS A 1 89 ? 25.743 -10.468 -22.084 1.00 90.56 89 LYS A C 1
ATOM 710 O O . LYS A 1 89 ? 25.867 -11.093 -23.143 1.00 90.56 89 LYS A O 1
ATOM 715 N N . TYR A 1 90 ? 25.736 -9.141 -22.018 1.00 92.06 90 TYR A N 1
ATOM 716 C CA . TYR A 1 90 ? 25.945 -8.235 -23.146 1.00 92.06 90 TYR A CA 1
ATOM 717 C C . TYR A 1 90 ? 26.825 -7.055 -22.714 1.00 92.06 90 TYR A C 1
ATOM 719 O O . TYR A 1 90 ? 27.000 -6.808 -21.520 1.00 92.06 90 TYR A O 1
ATOM 727 N N . GLU A 1 91 ? 27.385 -6.340 -23.684 1.00 93.06 91 GLU A N 1
ATOM 728 C CA . GLU A 1 91 ? 28.167 -5.122 -23.463 1.00 93.06 91 GLU A CA 1
ATOM 729 C C . GLU A 1 91 ? 27.362 -3.916 -23.943 1.00 93.06 91 GLU A C 1
ATOM 731 O O . GLU A 1 91 ? 26.668 -3.998 -24.953 1.00 93.06 91 GLU A O 1
ATOM 736 N N . ALA A 1 92 ? 27.437 -2.794 -23.224 1.00 90.50 92 ALA A N 1
ATOM 737 C CA . ALA A 1 92 ? 26.692 -1.588 -23.591 1.00 90.50 92 ALA A CA 1
ATOM 738 C C . ALA A 1 92 ? 27.180 -0.965 -24.908 1.00 90.50 92 ALA A C 1
ATOM 740 O O . ALA A 1 92 ? 26.421 -0.286 -25.592 1.00 90.50 92 ALA A O 1
ATOM 741 N N . ASN A 1 93 ? 28.444 -1.197 -25.263 1.00 95.50 93 ASN A N 1
ATOM 742 C CA . ASN A 1 93 ? 29.020 -0.796 -26.535 1.00 95.50 93 ASN A CA 1
ATOM 743 C C . ASN A 1 93 ? 29.827 -1.965 -27.076 1.00 95.50 93 ASN A C 1
ATOM 745 O O . ASN A 1 93 ? 30.779 -2.393 -26.428 1.00 95.50 93 ASN A O 1
ATOM 749 N N . ASN A 1 94 ? 29.476 -2.454 -28.256 1.00 93.62 94 ASN A N 1
ATOM 750 C CA . ASN A 1 94 ? 30.245 -3.483 -28.941 1.00 93.62 94 ASN A CA 1
ATOM 751 C C . ASN A 1 94 ? 30.119 -3.330 -30.456 1.00 93.62 94 ASN A C 1
ATOM 753 O O . ASN A 1 94 ? 29.308 -2.562 -30.969 1.00 93.62 94 ASN A O 1
ATOM 757 N N . THR A 1 95 ? 30.970 -4.038 -31.190 1.00 95.00 95 THR A N 1
ATOM 758 C CA . THR A 1 95 ? 30.917 -4.085 -32.653 1.00 95.00 95 THR A CA 1
ATOM 759 C C . THR A 1 95 ? 30.846 -5.532 -33.102 1.00 95.00 95 THR A C 1
ATOM 761 O O . THR A 1 95 ? 31.709 -6.331 -32.745 1.00 95.00 95 THR A O 1
ATOM 764 N N . LEU A 1 96 ? 29.829 -5.866 -33.893 1.00 92.62 96 LEU A N 1
ATOM 765 C CA . LEU A 1 96 ? 29.757 -7.143 -34.597 1.00 92.62 96 LEU A CA 1
ATOM 766 C C . LEU A 1 96 ? 30.347 -6.961 -35.991 1.00 92.62 96 LEU A C 1
ATOM 768 O O . LEU A 1 96 ? 29.966 -6.040 -36.710 1.00 92.62 96 LEU A O 1
ATOM 772 N N . THR A 1 97 ? 31.281 -7.818 -36.379 1.00 91.94 97 THR A N 1
ATOM 773 C CA . THR A 1 97 ? 31.885 -7.800 -37.715 1.00 91.94 97 THR A CA 1
ATOM 774 C C . THR A 1 97 ? 31.405 -8.991 -38.528 1.00 91.94 97 THR A C 1
ATOM 776 O O . THR A 1 97 ? 31.370 -10.114 -38.030 1.00 91.94 97 THR A O 1
ATOM 779 N N . PHE A 1 98 ? 31.082 -8.734 -39.787 1.00 85.94 98 PHE A N 1
ATOM 780 C CA . PHE A 1 98 ? 30.682 -9.701 -40.800 1.00 85.94 98 PHE A CA 1
ATOM 781 C C . PHE A 1 98 ? 31.640 -9.579 -41.993 1.00 85.94 98 PHE A C 1
ATOM 783 O O . PHE A 1 98 ? 32.329 -8.566 -42.130 1.00 85.94 98 PHE A O 1
ATOM 790 N N . ASP A 1 99 ? 31.640 -10.554 -42.900 1.00 82.00 99 ASP A N 1
ATOM 791 C CA . ASP A 1 99 ? 32.543 -10.545 -44.064 1.00 82.00 99 ASP A CA 1
ATOM 792 C C . ASP A 1 99 ? 32.398 -9.283 -44.937 1.00 82.00 99 ASP A C 1
ATOM 794 O O . ASP A 1 99 ? 33.370 -8.798 -45.514 1.00 82.00 99 ASP A O 1
ATOM 798 N N . GLU A 1 100 ? 31.191 -8.710 -45.015 1.00 79.69 100 GLU A N 1
ATOM 799 C CA . GLU A 1 100 ? 30.882 -7.576 -45.898 1.00 79.69 100 GLU A CA 1
ATOM 800 C C . GLU A 1 100 ? 30.469 -6.281 -45.170 1.00 79.69 100 GLU A C 1
ATOM 802 O O . GLU A 1 100 ? 30.021 -5.324 -45.813 1.00 79.69 100 GLU A O 1
ATOM 807 N N . GLY A 1 101 ? 30.633 -6.211 -43.844 1.00 88.25 101 GLY A N 1
ATOM 808 C CA . GLY A 1 101 ? 30.282 -5.025 -43.061 1.00 88.25 101 GLY A CA 1
ATOM 809 C C . GLY A 1 101 ? 30.425 -5.201 -41.551 1.00 88.25 101 GLY A C 1
ATOM 810 O O . GLY A 1 101 ? 30.827 -6.249 -41.063 1.00 88.25 101 GLY A O 1
ATOM 811 N N . SER A 1 102 ? 30.077 -4.171 -40.790 1.00 94.38 102 SER A N 1
ATOM 812 C CA . SER A 1 102 ? 30.056 -4.214 -39.326 1.00 94.38 102 SER A CA 1
ATOM 813 C C . SER A 1 102 ? 28.798 -3.563 -38.768 1.00 94.38 102 SER A C 1
ATOM 815 O O . SER A 1 102 ? 28.133 -2.795 -39.458 1.00 94.38 102 SER A O 1
ATOM 817 N N . ALA A 1 103 ? 28.462 -3.872 -37.523 1.00 96.75 103 ALA A N 1
ATOM 818 C CA . ALA A 1 103 ? 27.385 -3.254 -36.771 1.00 96.75 103 ALA A CA 1
ATOM 819 C C . ALA A 1 103 ? 27.935 -2.727 -35.447 1.00 96.75 103 ALA A C 1
ATOM 821 O O . ALA A 1 103 ? 28.267 -3.503 -34.554 1.00 96.75 103 ALA A O 1
ATOM 822 N N . GLU A 1 104 ? 28.043 -1.407 -35.333 1.00 97.19 104 GLU A N 1
ATOM 823 C CA . GLU A 1 104 ? 28.376 -0.718 -34.086 1.00 97.19 104 GLU A CA 1
ATOM 824 C C . GLU A 1 104 ? 27.102 -0.595 -33.245 1.00 97.19 104 GLU A C 1
ATOM 826 O O . GLU A 1 104 ? 26.126 0.020 -33.676 1.00 97.19 104 GLU A O 1
ATOM 831 N N . ILE A 1 105 ? 27.090 -1.190 -32.060 1.00 97.56 105 ILE A N 1
ATOM 832 C CA . ILE A 1 105 ? 25.932 -1.252 -31.169 1.00 97.56 105 ILE A CA 1
ATOM 833 C C . ILE A 1 105 ? 26.189 -0.354 -29.962 1.00 97.56 105 ILE A C 1
ATOM 835 O O . ILE A 1 105 ? 27.273 -0.364 -29.380 1.00 97.56 105 ILE A O 1
ATOM 839 N N . ASN A 1 106 ? 25.163 0.397 -29.576 1.00 97.12 106 ASN A N 1
ATOM 840 C CA . ASN A 1 106 ? 25.113 1.192 -28.361 1.00 97.12 106 ASN A CA 1
ATOM 841 C C . ASN A 1 106 ? 23.785 0.917 -27.644 1.00 97.12 106 ASN A C 1
ATOM 843 O O . ASN A 1 106 ? 22.714 1.042 -28.240 1.00 97.12 106 ASN A O 1
ATOM 847 N N . ILE A 1 107 ? 23.866 0.522 -26.377 1.00 95.69 107 ILE A N 1
ATOM 848 C CA . ILE A 1 107 ? 22.725 0.222 -25.517 1.00 95.69 107 ILE A CA 1
ATOM 849 C C . ILE A 1 107 ? 22.731 1.234 -24.375 1.00 95.69 107 ILE A C 1
ATOM 851 O O . ILE A 1 107 ? 23.694 1.304 -23.612 1.00 95.69 107 ILE A O 1
ATOM 855 N N . ALA A 1 108 ? 21.648 1.996 -24.259 1.00 94.38 108 ALA A N 1
ATOM 856 C CA . ALA A 1 108 ? 21.440 2.982 -23.208 1.00 94.38 108 ALA A CA 1
ATOM 857 C C . ALA A 1 108 ? 20.235 2.608 -22.337 1.00 94.38 108 ALA A C 1
ATOM 859 O O . ALA A 1 108 ? 19.235 2.082 -22.832 1.00 94.38 108 ALA A O 1
ATOM 860 N N . ASP A 1 109 ? 20.332 2.903 -21.045 1.00 90.19 109 ASP A N 1
ATOM 861 C CA . ASP A 1 109 ? 19.230 2.808 -20.093 1.00 90.19 109 ASP A CA 1
ATOM 862 C C . ASP A 1 109 ? 18.648 4.214 -19.867 1.00 90.19 109 ASP A C 1
ATOM 864 O O . ASP A 1 109 ? 19.331 5.100 -19.356 1.00 90.19 109 ASP A O 1
ATOM 868 N N . GLU A 1 110 ? 17.386 4.430 -20.245 1.00 86.75 110 GLU A N 1
ATOM 869 C CA . GLU A 1 110 ? 16.694 5.720 -20.121 1.00 86.75 110 GLU A CA 1
ATOM 870 C C . GLU A 1 110 ? 15.305 5.521 -19.502 1.00 86.75 110 GLU A C 1
ATOM 872 O O . GLU A 1 110 ? 14.459 4.828 -20.064 1.00 86.75 110 GLU A O 1
ATOM 877 N N . SER A 1 111 ? 15.046 6.124 -18.333 1.00 78.12 111 SER A N 1
ATOM 878 C CA . SER A 1 111 ? 13.718 6.154 -17.685 1.00 78.12 111 SER A CA 1
ATOM 879 C C . SER A 1 111 ? 12.985 4.796 -17.632 1.00 78.12 111 SER A C 1
ATOM 881 O O . SER A 1 111 ? 11.792 4.707 -17.927 1.00 78.12 111 SER A O 1
ATOM 883 N N . GLY A 1 112 ? 13.696 3.721 -17.269 1.00 79.44 112 GLY A N 1
ATOM 884 C CA . GLY A 1 112 ? 13.130 2.365 -17.177 1.00 79.44 112 GLY A CA 1
ATOM 885 C C . GLY A 1 112 ? 12.942 1.656 -18.526 1.00 79.44 112 GLY A C 1
ATOM 886 O O . GLY A 1 112 ? 12.221 0.661 -18.607 1.00 79.44 112 GLY A O 1
ATOM 887 N N . GLN A 1 113 ? 13.568 2.164 -19.588 1.00 88.69 113 GLN A N 1
ATOM 888 C CA . GLN A 1 113 ? 13.590 1.576 -20.924 1.00 88.69 113 GLN A CA 1
ATOM 889 C C . GLN A 1 113 ? 15.029 1.288 -21.345 1.00 88.69 113 GLN A C 1
ATOM 891 O O . GLN A 1 113 ? 15.954 2.007 -20.972 1.00 88.69 113 GLN A O 1
ATOM 896 N N . LYS A 1 114 ? 15.201 0.254 -22.169 1.00 91.81 114 LYS A N 1
ATOM 897 C CA . LYS A 1 114 ? 16.463 -0.033 -22.852 1.00 91.81 114 LYS A CA 1
ATOM 898 C C . LYS A 1 114 ? 16.363 0.434 -24.292 1.00 91.81 114 LYS A C 1
ATOM 900 O O . LYS A 1 114 ? 15.504 -0.036 -25.036 1.00 91.81 114 LYS A O 1
ATOM 905 N N . ILE A 1 115 ? 17.239 1.346 -24.689 1.00 95.25 115 ILE A N 1
ATOM 906 C CA . ILE A 1 115 ? 17.339 1.842 -26.058 1.00 95.25 115 ILE A CA 1
ATOM 907 C C . ILE A 1 115 ? 18.545 1.180 -26.705 1.00 95.25 115 ILE A C 1
ATOM 909 O O . ILE A 1 115 ? 19.679 1.405 -26.296 1.00 95.25 115 ILE A O 1
ATOM 913 N N . VAL A 1 116 ? 18.296 0.367 -27.727 1.00 96.62 116 VAL A N 1
ATOM 914 C CA . VAL A 1 116 ? 19.334 -0.278 -28.528 1.00 96.62 116 VAL A CA 1
ATOM 915 C C . VAL A 1 116 ? 19.448 0.467 -29.844 1.00 96.62 116 VAL A C 1
ATOM 917 O O . VAL A 1 116 ? 18.484 0.577 -30.601 1.00 96.62 116 VAL A O 1
ATOM 920 N N . VAL A 1 117 ? 20.638 0.968 -30.134 1.00 97.56 117 VAL A N 1
ATOM 921 C CA . VAL A 1 117 ? 20.973 1.633 -31.385 1.00 97.56 117 VAL A CA 1
ATOM 922 C C . VAL A 1 117 ? 22.057 0.825 -32.077 1.00 97.56 117 VAL A C 1
ATOM 924 O O . VAL A 1 117 ? 23.165 0.727 -31.563 1.00 97.56 117 VAL A O 1
ATOM 927 N N . SER A 1 118 ? 21.765 0.299 -33.265 1.00 97.56 118 SER A N 1
ATOM 928 C CA . SER A 1 118 ? 22.778 -0.332 -34.110 1.00 97.56 118 SER A CA 1
ATOM 929 C C . SER A 1 118 ? 23.038 0.496 -35.359 1.00 97.56 118 SER A C 1
ATOM 931 O O . SER A 1 118 ? 22.113 0.921 -36.058 1.00 97.56 118 SER A O 1
ATOM 933 N N . LYS A 1 119 ? 24.313 0.737 -35.639 1.00 97.69 119 LYS A N 1
ATOM 934 C CA . LYS A 1 119 ? 24.818 1.421 -36.821 1.00 97.69 119 LYS A CA 1
ATOM 935 C C . LYS A 1 119 ? 25.564 0.404 -37.679 1.00 97.69 119 LYS A C 1
ATOM 937 O O . LYS A 1 119 ? 26.714 0.070 -37.416 1.00 97.69 119 LYS A O 1
ATOM 942 N N . GLY A 1 120 ? 24.893 -0.064 -38.721 1.00 96.88 120 GLY A N 1
ATOM 943 C CA . GLY A 1 120 ? 25.461 -0.946 -39.727 1.00 96.88 120 GLY A CA 1
ATOM 944 C C . GLY A 1 120 ? 26.272 -0.168 -40.759 1.00 96.88 120 GLY A C 1
ATOM 945 O O . GLY A 1 120 ? 25.815 0.856 -41.278 1.00 96.88 120 GLY A O 1
ATOM 946 N N . ILE A 1 121 ? 27.475 -0.649 -41.055 1.00 95.69 121 ILE A N 1
ATOM 947 C CA . ILE A 1 121 ? 28.460 -0.032 -41.939 1.00 95.69 121 ILE A CA 1
ATOM 948 C C . ILE A 1 121 ? 28.860 -1.052 -43.004 1.00 95.69 121 ILE A C 1
ATOM 950 O O . ILE A 1 121 ? 29.388 -2.114 -42.693 1.00 95.69 121 ILE A O 1
ATOM 954 N N . ALA A 1 122 ? 28.651 -0.707 -44.272 1.00 93.88 122 ALA A N 1
ATOM 955 C CA . ALA A 1 122 ? 29.177 -1.449 -45.414 1.00 93.88 122 ALA A CA 1
ATOM 956 C C . ALA A 1 122 ? 29.944 -0.472 -46.312 1.00 93.88 122 ALA A C 1
ATOM 958 O O . ALA A 1 122 ? 29.347 0.391 -46.960 1.00 93.88 122 ALA A O 1
ATOM 959 N N . THR A 1 123 ? 31.275 -0.589 -46.317 1.00 87.69 123 THR A N 1
ATOM 960 C CA . THR A 1 123 ? 32.215 0.362 -46.940 1.00 87.69 123 THR A CA 1
ATOM 961 C C . THR A 1 123 ? 31.995 1.810 -46.470 1.00 87.69 123 THR A C 1
ATOM 963 O O . THR A 1 123 ? 32.403 2.161 -45.371 1.00 87.69 123 THR A O 1
ATOM 966 N N . GLN A 1 124 ? 31.339 2.651 -47.272 1.00 86.12 124 GLN A N 1
ATOM 967 C CA . GLN A 1 124 ? 31.005 4.050 -46.960 1.00 86.12 124 GLN A CA 1
ATOM 968 C C . GLN A 1 124 ? 29.499 4.262 -46.731 1.00 86.12 124 GLN A C 1
ATOM 970 O O . GLN A 1 124 ? 29.030 5.395 -46.622 1.00 86.12 124 GLN A O 1
ATOM 975 N N . ARG A 1 125 ? 28.700 3.189 -46.717 1.00 92.44 125 ARG A N 1
ATOM 976 C CA . ARG A 1 125 ? 27.252 3.257 -46.499 1.00 92.44 125 ARG A CA 1
ATOM 977 C C . ARG A 1 125 ? 26.939 2.927 -45.053 1.00 92.44 125 ARG A C 1
ATOM 979 O O . ARG A 1 125 ? 27.410 1.924 -44.530 1.00 92.44 125 ARG A O 1
ATOM 986 N N . VAL A 1 126 ? 26.121 3.777 -44.441 1.00 95.31 126 VAL A N 1
ATOM 987 C CA . VAL A 1 126 ? 25.723 3.664 -43.040 1.00 95.31 126 VAL A CA 1
ATOM 988 C C . VAL A 1 126 ? 24.203 3.600 -42.947 1.00 95.31 126 VAL A C 1
ATOM 990 O O . VAL A 1 126 ? 23.494 4.405 -43.562 1.00 95.31 126 VAL A O 1
ATOM 993 N N . ARG A 1 127 ? 23.697 2.645 -42.168 1.00 96.50 127 ARG A N 1
ATOM 994 C CA . ARG A 1 127 ? 22.285 2.530 -41.790 1.00 96.50 127 ARG A CA 1
ATOM 995 C C . ARG A 1 127 ? 22.191 2.429 -40.278 1.00 96.50 127 ARG A C 1
ATOM 997 O O . ARG A 1 127 ? 23.018 1.781 -39.654 1.00 96.50 127 ARG A O 1
ATOM 1004 N N . LYS A 1 128 ? 21.214 3.116 -39.694 1.00 97.31 128 LYS A N 1
ATOM 1005 C CA . LYS A 1 128 ? 21.024 3.181 -38.246 1.00 97.31 128 LYS A CA 1
ATOM 1006 C C . LYS A 1 128 ? 19.625 2.688 -37.919 1.00 97.31 128 LYS A C 1
ATOM 1008 O O . LYS A 1 128 ? 18.663 3.200 -38.488 1.00 97.31 128 LYS A O 1
ATOM 1013 N N . ILE A 1 129 ? 19.534 1.721 -37.019 1.00 96.94 129 ILE A N 1
ATOM 1014 C CA . ILE A 1 129 ? 18.280 1.151 -36.534 1.00 96.94 129 ILE A CA 1
ATOM 1015 C C . ILE A 1 129 ? 18.233 1.360 -35.026 1.00 96.94 129 ILE A C 1
ATOM 1017 O O . ILE A 1 129 ? 19.258 1.307 -34.344 1.00 96.94 129 ILE A O 1
ATOM 1021 N N . ARG A 1 130 ? 17.042 1.682 -34.523 1.00 96.94 130 ARG A N 1
ATOM 1022 C CA . ARG A 1 130 ? 16.791 1.919 -33.105 1.00 96.94 130 ARG A CA 1
ATOM 1023 C C . ARG A 1 130 ? 15.614 1.069 -32.658 1.00 96.94 130 ARG A C 1
ATOM 1025 O O . ARG A 1 130 ? 14.535 1.194 -33.230 1.00 96.94 130 ARG A O 1
ATOM 1032 N N . ALA A 1 131 ? 15.819 0.301 -31.599 1.00 95.62 131 ALA A N 1
ATOM 1033 C CA . ALA A 1 131 ? 14.776 -0.408 -30.877 1.00 95.62 131 ALA A CA 1
ATOM 1034 C C . ALA A 1 131 ? 14.681 0.124 -29.443 1.00 95.62 131 ALA A C 1
ATOM 1036 O O . ALA A 1 131 ? 15.679 0.528 -28.848 1.00 95.62 131 ALA A O 1
ATOM 1037 N N . VAL A 1 132 ? 13.467 0.142 -28.897 1.00 93.81 132 VAL A N 1
ATOM 1038 C CA . VAL A 1 132 ? 13.191 0.570 -27.523 1.00 93.81 132 VAL A CA 1
ATOM 1039 C C . VAL A 1 132 ? 12.439 -0.558 -26.835 1.00 93.81 132 VAL A C 1
ATOM 1041 O O . VAL A 1 132 ? 11.318 -0.873 -27.231 1.00 93.81 132 VAL A O 1
ATOM 1044 N N . LEU A 1 133 ? 13.044 -1.167 -25.817 1.00 89.31 133 LEU A N 1
ATOM 1045 C CA . LEU A 1 133 ? 12.356 -2.114 -24.948 1.00 89.31 133 LEU A CA 1
ATOM 1046 C C . LEU A 1 133 ? 11.853 -1.379 -23.719 1.00 89.31 133 LEU A C 1
ATOM 1048 O O . LEU A 1 133 ? 12.627 -0.795 -22.960 1.00 89.31 133 LEU A O 1
ATOM 1052 N N . LYS A 1 134 ? 10.549 -1.480 -23.498 1.00 86.06 134 LYS A N 1
ATOM 1053 C CA . LYS A 1 134 ? 9.900 -1.089 -22.256 1.00 86.06 134 LYS A CA 1
ATOM 1054 C C . LYS A 1 134 ? 9.372 -2.347 -21.590 1.00 86.06 134 LYS A C 1
ATOM 1056 O O . LYS A 1 134 ? 8.674 -3.131 -22.226 1.00 86.06 134 LYS A O 1
ATOM 1061 N N . ILE A 1 135 ? 9.670 -2.520 -20.309 1.00 75.75 135 ILE A N 1
ATOM 1062 C CA . ILE A 1 135 ? 9.037 -3.568 -19.513 1.00 75.75 135 ILE A CA 1
ATOM 1063 C C . ILE A 1 135 ? 7.613 -3.088 -19.206 1.00 75.75 135 ILE A C 1
ATOM 1065 O O . ILE A 1 135 ? 7.411 -2.166 -18.417 1.00 75.75 135 ILE A O 1
ATOM 1069 N N . SER A 1 136 ? 6.621 -3.648 -19.900 1.00 64.19 136 SER A N 1
ATOM 1070 C CA . SER A 1 136 ? 5.199 -3.410 -19.640 1.00 64.19 136 SER A CA 1
ATOM 1071 C C . SER A 1 136 ? 4.658 -4.557 -18.793 1.00 64.19 136 SER A C 1
ATOM 1073 O O . SER A 1 136 ? 4.214 -5.566 -19.330 1.00 64.19 136 SER A O 1
ATOM 1075 N N . GLY A 1 137 ? 4.736 -4.409 -17.474 1.00 58.44 137 GLY A N 1
ATOM 1076 C CA . GLY A 1 137 ? 4.231 -5.402 -16.531 1.00 58.44 137 GLY A CA 1
ATOM 1077 C C . GLY A 1 137 ? 5.354 -6.054 -15.744 1.00 58.44 137 GLY A C 1
ATOM 1078 O O . GLY A 1 137 ? 6.100 -6.895 -16.236 1.00 58.44 137 GLY A O 1
ATOM 1079 N N . THR A 1 138 ? 5.461 -5.644 -14.493 1.00 54.06 138 THR A N 1
ATOM 1080 C CA . THR A 1 138 ? 6.054 -6.448 -13.441 1.00 54.06 138 THR A CA 1
ATOM 1081 C C . THR A 1 138 ? 5.013 -7.472 -13.006 1.00 54.06 138 THR A C 1
ATOM 1083 O O . THR A 1 138 ? 4.257 -7.202 -12.076 1.00 54.06 138 THR A O 1
ATOM 1086 N N . ASP A 1 139 ? 4.987 -8.655 -13.618 1.00 48.81 139 ASP A N 1
ATOM 1087 C CA . ASP A 1 139 ? 4.615 -9.841 -12.838 1.00 48.81 139 ASP A CA 1
ATOM 1088 C C . ASP A 1 139 ? 5.781 -10.084 -11.872 1.00 48.81 139 ASP A C 1
ATOM 1090 O O . ASP A 1 139 ? 6.621 -10.963 -12.067 1.00 48.81 139 ASP A O 1
ATOM 1094 N N . ILE A 1 140 ? 5.910 -9.220 -10.856 1.00 58.72 140 ILE A N 1
ATOM 1095 C CA . ILE A 1 140 ? 6.731 -9.543 -9.696 1.00 58.72 140 ILE A CA 1
ATOM 1096 C C . ILE A 1 140 ? 5.943 -10.631 -8.979 1.00 58.72 140 ILE A C 1
ATOM 1098 O O . ILE A 1 140 ? 5.062 -10.368 -8.162 1.00 58.72 140 ILE A O 1
ATOM 1102 N N . ALA A 1 141 ? 6.220 -11.872 -9.358 1.00 58.81 141 ALA A N 1
ATOM 1103 C CA . ALA A 1 141 ? 5.792 -13.022 -8.600 1.00 58.81 141 ALA A CA 1
ATOM 1104 C C . ALA A 1 141 ? 6.677 -13.080 -7.356 1.00 58.81 141 ALA A C 1
ATOM 1106 O O . ALA A 1 141 ? 7.865 -13.402 -7.419 1.00 58.81 141 ALA A O 1
ATOM 1107 N N . PHE A 1 142 ? 6.105 -12.716 -6.216 1.00 67.00 142 PHE A N 1
ATOM 1108 C CA . PHE A 1 142 ? 6.757 -12.949 -4.946 1.00 67.00 142 PHE A CA 1
ATOM 1109 C C . PHE A 1 142 ? 6.537 -14.409 -4.552 1.00 67.00 142 PHE A C 1
ATOM 1111 O O . PHE A 1 142 ? 5.439 -14.811 -4.169 1.00 67.00 142 PHE A O 1
ATOM 1118 N N . HIS A 1 143 ? 7.578 -15.223 -4.693 1.00 73.38 143 HIS A N 1
ATOM 1119 C CA . HIS A 1 143 ? 7.545 -16.613 -4.262 1.00 73.38 143 HIS A CA 1
ATOM 1120 C C . HIS A 1 143 ? 7.957 -16.692 -2.792 1.00 73.38 143 HIS A C 1
ATOM 1122 O O . HIS A 1 143 ? 9.138 -16.605 -2.455 1.00 73.38 143 HIS A O 1
ATOM 1128 N N . TYR A 1 144 ? 6.960 -16.847 -1.925 1.00 80.00 144 TYR A N 1
ATOM 1129 C CA . TYR A 1 144 ? 7.154 -17.109 -0.505 1.00 80.00 144 TYR A CA 1
ATOM 1130 C C . TYR A 1 144 ? 6.728 -18.544 -0.185 1.00 80.00 144 TYR A C 1
ATOM 1132 O O . TYR A 1 144 ? 5.696 -19.008 -0.666 1.00 80.00 144 TYR A O 1
ATOM 1140 N N . GLY A 1 145 ? 7.502 -19.231 0.655 1.00 79.75 145 GLY A N 1
ATOM 1141 C CA . GLY A 1 145 ? 7.064 -20.449 1.337 1.00 79.75 145 GLY A CA 1
ATOM 1142 C C . GLY A 1 145 ? 5.894 -20.174 2.288 1.00 79.75 145 GLY A C 1
ATOM 1143 O O . GLY A 1 145 ? 5.011 -21.017 2.432 1.00 79.75 145 GLY A O 1
ATOM 1144 N N . ALA A 1 146 ? 5.828 -18.970 2.871 1.00 83.75 146 ALA A N 1
ATOM 1145 C CA . ALA A 1 146 ? 4.625 -18.469 3.533 1.00 83.75 146 ALA A CA 1
ATOM 1146 C C . ALA A 1 146 ? 4.480 -16.947 3.394 1.00 83.75 146 ALA A C 1
ATOM 1148 O O . ALA A 1 146 ? 5.415 -16.194 3.664 1.00 83.75 146 ALA A O 1
ATOM 1149 N N . GLN A 1 147 ? 3.279 -16.493 3.034 1.00 88.12 147 GLN A N 1
ATOM 1150 C CA . GLN A 1 147 ? 2.891 -15.088 3.120 1.00 88.12 147 GLN A CA 1
ATOM 1151 C C . GLN A 1 147 ? 1.811 -14.946 4.185 1.00 88.12 147 GLN A C 1
ATOM 1153 O O . GLN A 1 147 ? 0.717 -15.496 4.055 1.00 88.12 147 GLN A O 1
ATOM 1158 N N . VAL A 1 148 ? 2.126 -14.207 5.241 1.00 83.44 148 VAL A N 1
ATOM 1159 C CA . VAL A 1 148 ? 1.249 -14.045 6.392 1.00 83.44 148 VAL A CA 1
ATOM 1160 C C . VAL A 1 148 ? 0.927 -12.571 6.593 1.00 83.44 148 VAL A C 1
ATOM 1162 O O . VAL A 1 148 ? 1.752 -11.677 6.400 1.00 83.44 148 VAL A O 1
ATOM 1165 N N . GLY A 1 149 ? -0.334 -12.305 6.922 1.00 75.31 149 GLY A N 1
ATOM 1166 C CA . GLY A 1 149 ? -0.814 -10.957 7.185 1.00 75.31 149 GLY A CA 1
ATOM 1167 C C . GLY A 1 149 ? -0.314 -10.402 8.521 1.00 75.31 149 GLY A C 1
ATOM 1168 O O . GLY A 1 149 ? 0.641 -10.879 9.127 1.00 75.31 149 GLY A O 1
ATOM 1169 N N . ARG A 1 150 ? -1.012 -9.381 9.015 1.00 67.06 150 ARG A N 1
ATOM 1170 C CA . ARG A 1 150 ? -0.636 -8.635 10.228 1.00 67.06 150 ARG A CA 1
ATOM 1171 C C . ARG A 1 150 ? -0.759 -9.420 11.534 1.00 67.06 150 ARG A C 1
ATOM 1173 O O . ARG A 1 150 ? -0.159 -9.025 12.522 1.00 67.06 150 ARG A O 1
ATOM 1180 N N . GLY A 1 151 ? -1.489 -10.540 11.524 1.00 64.75 151 GLY A N 1
ATOM 1181 C CA . GLY A 1 151 ? -1.573 -11.466 12.661 1.00 64.75 151 GLY A CA 1
ATOM 1182 C C . GLY A 1 151 ? -0.260 -12.190 12.963 1.00 64.75 151 GLY A C 1
ATOM 1183 O O . GLY A 1 151 ? -0.159 -12.853 13.992 1.00 64.75 151 GLY A O 1
ATOM 1184 N N . GLY A 1 152 ? 0.739 -12.041 12.088 1.00 79.19 152 GLY A N 1
ATOM 1185 C CA . GLY A 1 152 ? 2.040 -12.641 12.286 1.00 79.19 152 GLY A CA 1
ATOM 1186 C C . GLY A 1 152 ? 2.048 -14.140 12.024 1.00 79.19 152 GLY A C 1
ATOM 1187 O O . GLY A 1 152 ? 1.032 -14.747 11.688 1.00 79.19 152 GLY A O 1
ATOM 1188 N N . LEU A 1 153 ? 3.216 -14.744 12.186 1.00 83.50 153 LEU A N 1
ATOM 1189 C CA . LEU A 1 153 ? 3.431 -16.175 12.029 1.00 83.50 153 LEU A CA 1
ATOM 1190 C C . LEU A 1 153 ? 3.932 -16.744 13.352 1.00 83.50 153 LEU A C 1
ATOM 1192 O O . LEU A 1 153 ? 5.005 -16.366 13.806 1.00 83.50 153 LEU A O 1
ATOM 1196 N N . ARG A 1 154 ? 3.206 -17.699 13.938 1.00 84.06 154 ARG A N 1
ATOM 1197 C CA . ARG A 1 154 ? 3.703 -18.484 15.074 1.00 84.06 154 ARG A CA 1
ATOM 1198 C C . ARG A 1 154 ? 4.014 -19.915 14.641 1.00 84.06 154 ARG A C 1
ATOM 1200 O O . ARG A 1 154 ? 3.128 -20.599 14.134 1.00 84.06 154 ARG A O 1
ATOM 1207 N N . ILE A 1 155 ? 5.244 -20.373 14.873 1.00 82.50 155 ILE A N 1
ATOM 1208 C CA . ILE A 1 155 ? 5.693 -21.751 14.610 1.00 82.50 155 ILE A CA 1
ATOM 1209 C C . ILE A 1 155 ? 6.122 -22.445 15.912 1.00 82.50 155 ILE A C 1
ATOM 1211 O O . ILE A 1 155 ? 6.865 -21.893 16.725 1.00 82.50 155 ILE A O 1
ATOM 1215 N N . GLN A 1 156 ? 5.613 -23.658 16.136 1.00 81.50 156 GLN A N 1
ATOM 1216 C CA . GLN A 1 156 ? 5.832 -24.463 17.345 1.00 81.50 156 GLN A CA 1
ATOM 1217 C C . GLN A 1 156 ? 5.882 -25.959 16.992 1.00 81.50 156 GLN A C 1
ATOM 1219 O O . GLN A 1 156 ? 5.562 -26.341 15.868 1.00 81.50 156 GLN A O 1
ATOM 1224 N N . ASN A 1 157 ? 6.244 -26.814 17.958 1.00 80.38 157 ASN A N 1
ATOM 1225 C CA . ASN A 1 157 ? 6.246 -28.281 17.827 1.00 80.38 157 ASN A CA 1
ATOM 1226 C C . ASN A 1 157 ? 7.077 -28.808 16.645 1.00 80.38 157 ASN A C 1
ATOM 1228 O O . ASN A 1 157 ? 6.637 -29.698 15.920 1.00 80.38 157 ASN A O 1
ATOM 1232 N N . ASN A 1 158 ? 8.285 -28.270 16.462 1.00 78.69 158 ASN A N 1
ATOM 1233 C CA . ASN A 1 158 ? 9.209 -28.672 15.395 1.00 78.69 158 ASN A CA 1
ATOM 1234 C C . ASN A 1 158 ? 8.622 -28.464 13.982 1.00 78.69 158 ASN A C 1
ATOM 1236 O O . ASN A 1 158 ? 8.946 -29.201 13.049 1.00 78.69 158 ASN A O 1
ATOM 1240 N N . ALA A 1 159 ? 7.733 -27.476 13.821 1.00 80.69 159 ALA A N 1
ATOM 1241 C CA . ALA A 1 159 ? 7.179 -27.110 12.524 1.00 80.69 159 ALA A CA 1
ATOM 1242 C C . ALA A 1 159 ? 8.239 -26.440 11.639 1.00 80.69 159 ALA A C 1
ATOM 1244 O O . ALA A 1 159 ? 9.049 -25.634 12.103 1.00 80.69 159 ALA A O 1
ATOM 1245 N N . ARG A 1 160 ? 8.200 -26.751 10.342 1.00 80.44 160 ARG A N 1
ATOM 1246 C CA . ARG A 1 160 ? 9.172 -26.273 9.357 1.00 80.44 160 ARG A CA 1
ATOM 1247 C C . ARG A 1 160 ? 8.479 -25.574 8.198 1.00 80.44 160 ARG A C 1
ATOM 1249 O O . ARG A 1 160 ? 7.565 -26.140 7.603 1.00 80.44 160 ARG A O 1
ATOM 1256 N N . ILE A 1 161 ? 8.974 -24.389 7.846 1.00 83.19 161 ILE A N 1
ATOM 1257 C CA . ILE A 1 161 ? 8.637 -23.707 6.593 1.00 83.19 161 ILE A CA 1
ATOM 1258 C C . ILE A 1 161 ? 9.848 -23.788 5.673 1.00 83.19 161 ILE A C 1
ATOM 1260 O O . ILE A 1 161 ? 10.944 -23.372 6.044 1.00 83.19 161 ILE A O 1
ATOM 1264 N N . ILE A 1 162 ? 9.637 -24.364 4.491 1.00 80.69 162 ILE A N 1
ATOM 1265 C CA . ILE A 1 162 ? 10.647 -24.443 3.438 1.00 80.69 162 ILE A CA 1
ATOM 1266 C C . ILE A 1 162 ? 10.369 -23.306 2.457 1.00 80.69 162 ILE A C 1
ATOM 1268 O O . ILE A 1 162 ? 9.287 -23.265 1.868 1.00 80.69 162 ILE A O 1
ATOM 1272 N N . GLY A 1 163 ? 11.325 -22.396 2.300 1.00 78.12 163 GLY A N 1
ATOM 1273 C CA . GLY A 1 163 ? 11.187 -21.195 1.481 1.00 78.12 163 GLY A CA 1
ATOM 1274 C C . GLY A 1 163 ? 11.083 -19.898 2.286 1.00 78.12 163 GLY A C 1
ATOM 1275 O O . GLY A 1 163 ? 10.947 -19.898 3.510 1.00 78.12 163 GLY A O 1
ATOM 1276 N N . ASN A 1 164 ? 11.105 -18.785 1.553 1.00 81.31 164 ASN A N 1
ATOM 1277 C CA . ASN A 1 164 ? 11.033 -17.430 2.097 1.00 81.31 164 ASN A CA 1
ATOM 1278 C C . ASN A 1 164 ? 9.737 -17.167 2.873 1.00 81.31 164 ASN A C 1
ATOM 1280 O O . ASN A 1 164 ? 8.660 -17.588 2.449 1.00 81.31 164 ASN A O 1
ATOM 1284 N N . VAL A 1 165 ? 9.801 -16.380 3.941 1.00 85.56 165 VAL A N 1
ATOM 1285 C CA . VAL A 1 165 ? 8.610 -15.937 4.674 1.00 85.56 165 VAL A CA 1
ATOM 1286 C C . VAL A 1 165 ? 8.463 -14.429 4.594 1.00 85.56 165 VAL A C 1
ATOM 1288 O O . VAL A 1 165 ? 9.388 -13.689 4.912 1.00 85.56 165 VAL A O 1
ATOM 1291 N N . TYR A 1 166 ? 7.269 -13.972 4.228 1.00 84.38 166 TYR A N 1
ATOM 1292 C CA . TYR A 1 166 ? 6.860 -12.581 4.376 1.00 84.38 166 TYR A CA 1
ATOM 1293 C C . TYR A 1 166 ? 5.753 -12.482 5.420 1.00 84.38 166 TYR A C 1
ATOM 1295 O O . TYR A 1 166 ? 4.736 -13.167 5.311 1.00 84.38 166 TYR A O 1
ATOM 1303 N N . SER A 1 167 ? 5.931 -11.614 6.411 1.00 83.62 167 SER A N 1
ATOM 1304 C CA . SER A 1 167 ? 4.935 -11.346 7.441 1.00 83.62 167 SER A CA 1
ATOM 1305 C C . SER A 1 167 ? 4.713 -9.848 7.611 1.00 83.62 167 SER A C 1
ATOM 1307 O O . SER A 1 167 ? 5.656 -9.083 7.800 1.00 83.62 167 SER A O 1
ATOM 1309 N N . ASN A 1 168 ? 3.446 -9.439 7.611 1.00 73.50 168 ASN A N 1
ATOM 1310 C CA . ASN A 1 168 ? 3.037 -8.089 8.014 1.00 73.50 168 ASN A CA 1
ATOM 1311 C C . ASN A 1 168 ? 2.827 -7.953 9.537 1.00 73.50 168 ASN A C 1
ATOM 1313 O O . ASN A 1 168 ? 2.313 -6.937 10.004 1.00 73.50 168 ASN A O 1
ATOM 1317 N N . GLY A 1 169 ? 3.145 -9.000 10.301 1.00 68.06 169 GLY A N 1
ATOM 1318 C CA . GLY A 1 169 ? 3.086 -9.043 11.762 1.00 68.06 169 GLY A CA 1
ATOM 1319 C C . GLY A 1 169 ? 4.310 -9.736 12.360 1.00 68.06 169 GLY A C 1
ATOM 1320 O O . GLY A 1 169 ? 5.211 -10.162 11.633 1.00 68.06 169 GLY A O 1
ATOM 1321 N N . SER A 1 170 ? 4.343 -9.879 13.684 1.00 73.31 170 SER A N 1
ATOM 1322 C CA . SER A 1 170 ? 5.449 -10.549 14.375 1.00 73.31 170 SER A CA 1
ATOM 1323 C C . SER A 1 170 ? 5.622 -11.996 13.905 1.00 73.31 170 SER A C 1
ATOM 1325 O O . SER A 1 170 ? 4.664 -12.680 13.553 1.00 73.31 170 SER A O 1
ATOM 1327 N N . ILE A 1 171 ? 6.860 -12.476 13.880 1.00 77.44 171 ILE A N 1
ATOM 1328 C CA . ILE A 1 171 ? 7.147 -13.890 13.648 1.00 77.44 171 ILE A CA 1
ATOM 1329 C C . ILE A 1 171 ? 7.697 -14.444 14.955 1.00 77.44 171 ILE A C 1
ATOM 1331 O O . ILE A 1 171 ? 8.711 -13.961 15.451 1.00 77.44 171 ILE A O 1
ATOM 1335 N N . ASP A 1 172 ? 7.000 -15.424 15.517 1.00 75.94 172 ASP A N 1
ATOM 1336 C CA . ASP A 1 172 ? 7.317 -16.053 16.793 1.00 75.94 172 ASP A CA 1
ATOM 1337 C C . ASP A 1 172 ? 7.604 -17.543 16.580 1.00 75.94 172 ASP A C 1
ATOM 1339 O O . ASP A 1 172 ? 6.751 -18.305 16.122 1.00 75.94 172 ASP A O 1
ATOM 1343 N N . GLY A 1 173 ? 8.824 -17.967 16.888 1.00 69.44 173 GLY A N 1
ATOM 1344 C CA . GLY A 1 173 ? 9.258 -19.348 16.747 1.00 69.44 173 GLY A CA 1
ATOM 1345 C C . GLY A 1 173 ? 9.822 -19.870 18.054 1.00 69.44 173 GLY A C 1
ATOM 1346 O O . GLY A 1 173 ? 10.864 -19.408 18.516 1.00 69.44 173 GLY A O 1
ATOM 1347 N N . ALA A 1 174 ? 9.178 -20.881 18.638 1.00 54.22 174 ALA A N 1
ATOM 1348 C CA . ALA A 1 174 ? 9.758 -21.577 19.779 1.00 54.22 174 ALA A CA 1
ATOM 1349 C C . ALA A 1 174 ? 10.970 -22.405 19.307 1.00 54.22 174 ALA A C 1
ATOM 1351 O O . ALA A 1 174 ? 10.810 -23.384 18.570 1.00 54.22 174 ALA A O 1
ATOM 1352 N N . GLY A 1 175 ? 12.176 -22.007 19.733 1.00 51.16 175 GLY A N 1
ATOM 1353 C CA . GLY A 1 175 ? 13.416 -22.777 19.553 1.00 51.16 175 GLY A CA 1
ATOM 1354 C C . GLY A 1 175 ? 14.344 -22.341 18.413 1.00 51.16 175 GLY A C 1
ATOM 1355 O O . GLY A 1 175 ? 15.235 -23.107 18.057 1.00 51.16 175 GLY A O 1
ATOM 1356 N N . THR A 1 176 ? 14.187 -21.144 17.840 1.00 43.78 176 THR A N 1
ATOM 1357 C CA . THR A 1 176 ? 15.077 -20.672 16.766 1.00 43.78 176 THR A CA 1
ATOM 1358 C C . THR A 1 176 ? 16.460 -20.307 17.310 1.00 43.78 176 THR A C 1
ATOM 1360 O O . THR A 1 176 ? 16.712 -19.174 17.727 1.00 43.78 176 THR A O 1
ATOM 1363 N N . THR A 1 177 ? 17.398 -21.247 17.281 1.00 43.22 177 THR A N 1
ATOM 1364 C CA . THR A 1 177 ? 18.812 -20.889 17.169 1.00 43.22 177 THR A CA 1
ATOM 1365 C C . T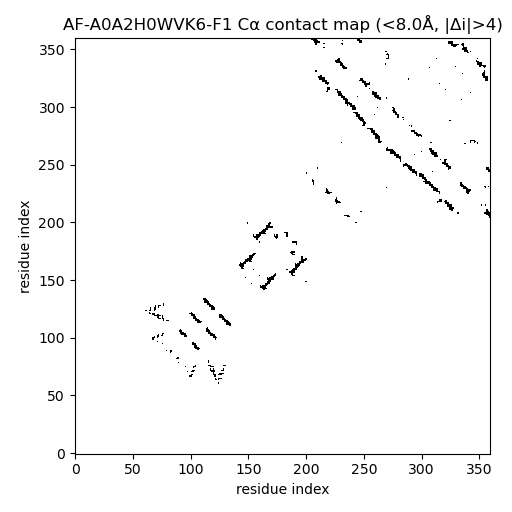HR A 1 177 ? 18.991 -20.163 15.836 1.00 43.22 177 THR A C 1
ATOM 1367 O O . THR A 1 177 ? 18.632 -20.710 14.794 1.00 43.22 177 THR A O 1
ATOM 1370 N N . LYS A 1 178 ? 19.508 -18.925 15.856 1.00 44.09 178 LYS A N 1
ATOM 1371 C CA . LYS A 1 178 ? 20.006 -18.233 14.656 1.00 44.09 178 LYS A CA 1
ATOM 1372 C C . LYS A 1 178 ? 21.231 -18.987 14.146 1.00 44.09 178 LYS A C 1
ATOM 1374 O O . LYS A 1 178 ? 22.357 -18.592 14.431 1.00 44.09 178 LYS A O 1
ATOM 1379 N N . ASP A 1 179 ? 21.007 -20.093 13.460 1.00 44.06 179 ASP A N 1
ATOM 1380 C CA . ASP A 1 179 ? 22.059 -20.799 12.756 1.00 44.06 179 ASP A CA 1
ATOM 1381 C C . ASP A 1 179 ? 21.785 -20.633 11.264 1.00 44.06 179 ASP A C 1
ATOM 1383 O O . ASP A 1 179 ? 20.777 -21.111 10.756 1.00 44.06 179 ASP A O 1
ATOM 1387 N N . TYR A 1 180 ? 22.666 -19.914 10.570 1.00 48.19 180 TYR A N 1
ATOM 1388 C CA . TYR A 1 180 ? 22.629 -19.728 9.112 1.00 48.19 180 TYR A CA 1
ATOM 1389 C C . TYR A 1 180 ? 23.038 -21.018 8.364 1.00 48.19 180 TYR A C 1
ATOM 1391 O O . TYR A 1 180 ? 23.459 -20.973 7.210 1.00 48.19 180 TYR A O 1
ATOM 1399 N N . SER A 1 181 ? 22.973 -22.170 9.038 1.00 49.53 181 SER A N 1
ATOM 1400 C CA . SER A 1 181 ? 23.197 -23.493 8.471 1.00 49.53 181 SER A CA 1
ATOM 1401 C C . SER A 1 181 ? 21.902 -23.972 7.817 1.00 49.53 181 SER A C 1
ATOM 1403 O O . SER A 1 181 ? 20.845 -23.976 8.443 1.00 49.53 181 SER A O 1
ATOM 1405 N N . GLU A 1 182 ? 22.008 -24.452 6.578 1.00 52.97 182 GLU A N 1
ATOM 1406 C CA . GLU A 1 182 ? 20.932 -24.999 5.729 1.00 52.97 182 GLU A CA 1
ATOM 1407 C C . GLU A 1 182 ? 20.135 -26.168 6.366 1.00 52.97 182 GLU A C 1
ATOM 1409 O O . GLU A 1 182 ? 19.175 -26.687 5.789 1.00 52.97 182 GLU A O 1
ATOM 1414 N N . THR A 1 183 ? 20.507 -26.595 7.575 1.00 60.22 183 THR A N 1
ATOM 1415 C CA . THR A 1 183 ? 19.954 -27.751 8.279 1.00 60.22 183 THR A CA 1
ATOM 1416 C C . THR A 1 183 ? 19.166 -27.330 9.515 1.00 60.22 183 THR A C 1
ATOM 1418 O O . THR A 1 183 ? 19.729 -27.000 10.557 1.00 60.22 183 THR A O 1
ATOM 1421 N N . CYS A 1 184 ? 17.839 -27.412 9.422 1.00 60.62 184 CYS A N 1
ATOM 1422 C CA . CYS A 1 184 ? 16.955 -27.295 10.577 1.00 60.62 184 CYS A CA 1
ATOM 1423 C C . CYS A 1 184 ? 17.183 -28.444 11.577 1.00 60.62 184 CYS A C 1
ATOM 1425 O O . CYS A 1 184 ? 17.051 -29.607 11.181 1.00 60.62 184 CYS A O 1
ATOM 1427 N N . PRO A 1 185 ? 17.445 -28.165 12.867 1.00 65.81 185 PRO A N 1
ATOM 1428 C CA . PRO A 1 185 ? 17.513 -29.200 13.894 1.00 65.81 185 PRO A CA 1
ATOM 1429 C C . PRO A 1 185 ? 16.175 -29.942 14.031 1.00 65.81 185 PRO A C 1
ATOM 1431 O O . PRO A 1 185 ? 15.114 -29.324 14.001 1.00 65.81 185 PRO A O 1
ATOM 1434 N N . SER A 1 186 ? 16.205 -31.258 14.266 1.00 65.31 186 SER A N 1
ATOM 1435 C CA . SER A 1 186 ? 14.995 -32.089 14.437 1.00 65.31 186 SER A CA 1
ATOM 1436 C C . SER A 1 186 ? 14.147 -31.736 15.669 1.00 65.31 186 SER A C 1
ATOM 1438 O O . SER A 1 186 ? 13.033 -32.231 15.816 1.00 65.31 186 SER A O 1
ATOM 1440 N N . SER A 1 187 ? 14.686 -30.914 16.569 1.00 67.56 187 SER A N 1
ATOM 1441 C CA . SER A 1 187 ? 14.075 -30.489 17.831 1.00 67.56 187 SER A CA 1
ATOM 1442 C C . SER A 1 187 ? 13.731 -28.994 17.872 1.00 67.56 187 SER A C 1
ATOM 1444 O O . SER A 1 187 ? 13.551 -28.453 18.962 1.00 67.56 187 SER A O 1
ATOM 1446 N N . ALA A 1 188 ? 13.707 -28.308 16.724 1.00 67.69 188 ALA A N 1
ATOM 1447 C CA . ALA A 1 188 ? 13.415 -26.880 16.645 1.00 67.69 188 ALA A CA 1
ATOM 1448 C C . ALA A 1 188 ? 12.410 -26.562 15.532 1.00 67.69 188 ALA A C 1
ATOM 1450 O O . ALA A 1 188 ? 12.358 -27.243 14.508 1.00 67.69 188 ALA A O 1
ATOM 1451 N N . SER A 1 189 ? 11.625 -25.499 15.727 1.00 78.12 189 SER A N 1
ATOM 1452 C CA . SER A 1 189 ? 10.834 -24.906 14.643 1.00 78.12 189 SER A CA 1
ATOM 1453 C C . SER A 1 189 ? 11.724 -23.956 13.841 1.00 78.12 189 SER A C 1
ATOM 1455 O O . SER A 1 189 ? 12.493 -23.200 14.436 1.00 78.12 189 SER A O 1
ATOM 1457 N N . CYS A 1 190 ? 11.642 -23.979 12.512 1.00 75.44 190 CYS A N 1
ATOM 1458 C CA . CYS A 1 190 ? 12.576 -23.236 11.662 1.00 75.44 190 CYS A CA 1
ATOM 1459 C C . CYS A 1 190 ? 11.959 -22.757 10.338 1.00 75.44 190 CYS A C 1
ATOM 1461 O O . CYS A 1 190 ? 10.991 -23.329 9.825 1.00 75.44 190 CYS A O 1
ATOM 1463 N N . ILE A 1 191 ? 12.590 -21.730 9.769 1.00 78.56 191 ILE A N 1
ATOM 1464 C CA . ILE A 1 191 ? 12.375 -21.228 8.410 1.00 78.56 191 ILE A CA 1
ATOM 1465 C C . ILE A 1 191 ? 13.702 -21.424 7.674 1.00 78.56 191 ILE A C 1
ATOM 1467 O O . ILE A 1 191 ? 14.745 -21.096 8.233 1.00 78.56 191 ILE A O 1
ATOM 1471 N N . THR A 1 192 ? 13.680 -22.032 6.487 1.00 72.62 192 THR A N 1
ATOM 1472 C CA . THR A 1 192 ? 14.921 -22.442 5.800 1.00 72.62 192 THR A CA 1
ATOM 1473 C C . THR A 1 192 ? 15.604 -21.326 5.023 1.00 72.62 192 THR A C 1
ATOM 1475 O O . THR A 1 192 ? 16.803 -21.430 4.783 1.00 72.62 192 THR A O 1
ATOM 1478 N N . ASP A 1 193 ? 14.851 -20.294 4.635 1.00 73.12 193 ASP A N 1
ATOM 1479 C CA . ASP A 1 193 ? 15.324 -19.209 3.772 1.00 73.12 193 ASP A CA 1
ATOM 1480 C C . ASP A 1 193 ? 15.045 -17.841 4.436 1.00 73.12 193 ASP A C 1
ATOM 1482 O O . ASP A 1 193 ? 14.848 -17.749 5.652 1.00 73.12 193 ASP A O 1
ATOM 1486 N N . ASP A 1 194 ? 15.024 -16.764 3.646 1.00 74.75 194 ASP A N 1
ATOM 1487 C CA . ASP A 1 194 ? 14.921 -15.394 4.138 1.00 74.75 194 ASP A CA 1
ATOM 1488 C C . ASP A 1 194 ? 13.569 -15.085 4.790 1.00 74.75 194 ASP A C 1
ATOM 1490 O O . ASP A 1 194 ? 12.502 -15.577 4.403 1.00 74.75 194 ASP A O 1
ATOM 1494 N N . VAL A 1 195 ? 13.618 -14.187 5.773 1.00 71.69 195 VAL A N 1
ATOM 1495 C CA . VAL A 1 195 ? 12.452 -13.722 6.515 1.00 71.69 195 VAL A CA 1
ATOM 1496 C C . VAL A 1 195 ? 12.331 -12.208 6.396 1.00 71.69 195 VAL A C 1
ATOM 1498 O O . VAL A 1 195 ? 13.206 -11.463 6.836 1.00 71.69 195 VAL A O 1
ATOM 1501 N N . TRP A 1 196 ? 11.200 -11.752 5.865 1.00 71.56 196 TRP A N 1
ATOM 1502 C CA . TRP A 1 196 ? 10.816 -10.347 5.814 1.00 71.56 196 TRP A CA 1
ATOM 1503 C C . TRP A 1 196 ? 9.678 -10.075 6.791 1.00 71.56 196 TRP A C 1
ATOM 1505 O O . TRP A 1 196 ? 8.578 -10.606 6.646 1.00 71.56 196 TRP A O 1
ATOM 1515 N N . VAL A 1 197 ? 9.938 -9.204 7.765 1.00 69.00 197 VAL A N 1
ATOM 1516 C CA . VAL A 1 197 ? 8.913 -8.638 8.646 1.00 69.00 197 VAL A CA 1
ATOM 1517 C C . VAL A 1 197 ? 8.725 -7.180 8.247 1.00 69.00 197 VAL A C 1
ATOM 1519 O O . VAL A 1 197 ? 9.635 -6.370 8.425 1.00 69.00 197 VAL A O 1
ATOM 1522 N N . ALA A 1 198 ? 7.570 -6.841 7.673 1.00 62.03 198 ALA A N 1
ATOM 1523 C CA . ALA A 1 198 ? 7.199 -5.438 7.507 1.00 62.03 198 ALA A CA 1
ATOM 1524 C C . ALA A 1 198 ? 7.035 -4.826 8.904 1.00 62.03 198 ALA A C 1
ATOM 1526 O O . ALA A 1 198 ? 6.511 -5.515 9.778 1.00 62.03 198 ALA A O 1
ATOM 1527 N N . GLY A 1 199 ? 7.514 -3.587 9.111 1.00 58.50 199 GLY A N 1
ATOM 1528 C CA . GLY A 1 199 ? 7.566 -2.902 10.413 1.00 58.50 199 GLY A CA 1
ATOM 1529 C C . GLY A 1 199 ? 6.405 -3.311 11.317 1.00 58.50 199 GLY A C 1
ATOM 1530 O O . GLY A 1 199 ? 5.250 -3.005 11.021 1.00 58.50 199 GLY A O 1
ATOM 1531 N N . GLY A 1 200 ? 6.721 -4.131 12.323 1.00 56.22 200 GLY A N 1
ATOM 1532 C CA . GLY A 1 200 ? 5.716 -4.792 13.144 1.00 56.22 200 GLY A CA 1
ATOM 1533 C C . GLY A 1 200 ? 4.841 -3.775 13.869 1.00 56.22 200 GLY A C 1
ATOM 1534 O O . GLY A 1 200 ? 5.243 -2.639 14.099 1.00 56.22 200 GLY A O 1
ATOM 1535 N N . VAL A 1 201 ? 3.633 -4.188 14.237 1.00 62.31 201 VAL A N 1
ATOM 1536 C CA . VAL A 1 201 ? 2.793 -3.418 15.163 1.00 62.31 201 VAL A CA 1
ATOM 1537 C C . VAL A 1 201 ? 3.447 -3.490 16.548 1.00 62.31 201 VAL A C 1
ATOM 1539 O O . VAL A 1 201 ? 3.966 -4.550 16.915 1.00 62.31 201 VAL A O 1
ATOM 1542 N N . ALA A 1 202 ? 3.446 -2.384 17.297 1.00 68.62 202 ALA A N 1
ATOM 1543 C CA . ALA A 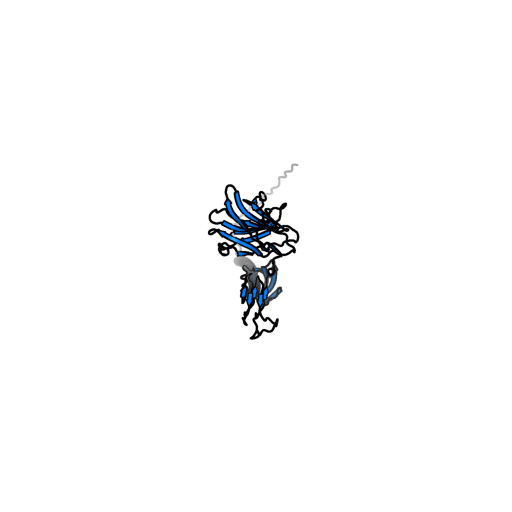1 202 ? 3.929 -2.371 18.674 1.00 68.62 202 ALA A CA 1
ATOM 1544 C C . ALA A 1 202 ? 3.204 -3.450 19.512 1.00 68.62 202 ALA A C 1
ATOM 1546 O O . ALA A 1 202 ? 2.015 -3.698 19.291 1.00 68.62 202 ALA A O 1
ATOM 1547 N N . PRO A 1 203 ? 3.902 -4.136 20.438 1.00 70.06 203 PRO A N 1
ATOM 1548 C CA . PRO A 1 203 ? 3.304 -5.213 21.232 1.00 70.06 203 PRO A CA 1
ATOM 1549 C C . PRO A 1 203 ? 2.208 -4.710 22.180 1.00 70.06 203 PRO A C 1
ATOM 1551 O O . PRO A 1 203 ? 1.283 -5.461 22.485 1.00 70.06 203 PRO A O 1
ATOM 1554 N N . ASP A 1 204 ? 2.303 -3.447 22.595 1.00 82.62 204 ASP A N 1
ATOM 1555 C CA . ASP A 1 204 ? 1.357 -2.761 23.463 1.00 82.62 204 ASP A CA 1
ATOM 1556 C C . ASP A 1 204 ? 0.842 -1.492 22.763 1.00 82.62 204 ASP A C 1
ATOM 1558 O O . ASP A 1 204 ? 1.604 -0.864 22.020 1.00 82.62 204 ASP A O 1
ATOM 1562 N N . PRO A 1 205 ? -0.429 -1.103 22.977 1.00 90.94 205 PRO A N 1
ATOM 1563 C CA . PRO A 1 205 ? -0.953 0.153 22.452 1.00 90.94 205 PRO A CA 1
ATOM 1564 C C . PRO A 1 205 ? -0.291 1.353 23.140 1.00 90.94 205 PRO A C 1
ATOM 1566 O O . PRO A 1 205 ? -0.068 1.324 24.352 1.00 90.94 205 PRO A O 1
ATOM 1569 N N . ASP A 1 206 ? -0.030 2.417 22.380 1.00 93.81 206 ASP A N 1
ATOM 1570 C CA . ASP A 1 206 ? 0.493 3.682 22.906 1.00 93.81 206 ASP A CA 1
ATOM 1571 C C . ASP A 1 206 ? -0.581 4.380 23.748 1.00 93.81 206 ASP A C 1
ATOM 1573 O O . ASP A 1 206 ? -0.372 4.699 24.919 1.00 93.81 206 ASP A O 1
ATOM 1577 N N . GLN A 1 207 ? -1.774 4.554 23.172 1.00 96.25 207 GLN A N 1
ATOM 1578 C CA . GLN A 1 207 ? -2.913 5.172 23.850 1.00 96.25 207 GLN A CA 1
ATOM 1579 C C . GLN A 1 207 ? -4.084 4.203 23.928 1.00 96.25 207 GLN A C 1
ATOM 1581 O O . GLN A 1 207 ? -4.394 3.490 22.973 1.00 96.25 207 GLN A O 1
ATOM 1586 N N . GLN A 1 208 ? -4.758 4.172 25.077 1.00 96.56 208 GLN A N 1
ATOM 1587 C CA . GLN A 1 208 ? -5.923 3.317 25.267 1.00 96.56 208 GLN A CA 1
ATOM 1588 C C . GLN A 1 208 ? -6.856 3.818 26.363 1.00 96.56 208 GLN A C 1
ATOM 1590 O O . GLN A 1 208 ? -6.428 4.398 27.362 1.00 96.56 208 GLN A O 1
ATOM 1595 N N . TRP A 1 209 ? -8.129 3.464 26.214 1.00 96.94 209 TRP A N 1
ATOM 1596 C CA . TRP A 1 209 ? -9.118 3.545 27.278 1.00 96.94 209 TRP A CA 1
ATOM 1597 C C . TRP A 1 209 ? -10.018 2.310 27.250 1.00 96.94 209 TRP A C 1
ATOM 1599 O O . TRP A 1 209 ? -10.673 2.029 26.245 1.00 96.94 209 TRP A O 1
ATOM 1609 N N . THR A 1 210 ? -10.048 1.540 28.339 1.00 96.38 210 THR A N 1
ATOM 1610 C CA . THR A 1 210 ? -10.667 0.197 28.362 1.00 96.38 210 THR A CA 1
ATOM 1611 C C . THR A 1 210 ? -11.810 0.045 29.367 1.00 96.38 210 THR A C 1
ATOM 1613 O O . THR A 1 210 ? -12.495 -0.976 29.351 1.00 96.38 210 THR A O 1
ATOM 1616 N N . SER A 1 211 ? -12.052 1.054 30.208 1.00 94.00 211 SER A N 1
ATOM 1617 C CA . SER A 1 211 ? -13.170 1.079 31.155 1.00 94.00 211 SER A CA 1
ATOM 1618 C C . SER A 1 211 ? -14.496 1.232 30.417 1.00 94.00 211 SER A C 1
ATOM 1620 O O . SER A 1 211 ? -14.684 2.206 29.697 1.00 94.00 211 SER A O 1
ATOM 1622 N N . GLN A 1 212 ? -15.429 0.298 30.598 1.00 94.00 212 GLN A N 1
ATOM 1623 C CA . GLN A 1 212 ? -16.756 0.363 29.986 1.00 94.00 212 GLN A CA 1
ATOM 1624 C C . GLN A 1 212 ? -17.832 0.265 31.066 1.00 94.00 212 GLN A C 1
ATOM 1626 O O . GLN A 1 212 ? -17.843 -0.674 31.859 1.00 94.00 212 GLN A O 1
ATOM 1631 N N . ASN A 1 213 ? -18.739 1.243 31.101 1.00 95.81 213 ASN A N 1
ATOM 1632 C CA . ASN A 1 213 ? -19.882 1.269 32.024 1.00 95.81 213 ASN A CA 1
ATOM 1633 C C . ASN A 1 213 ? -21.177 1.793 31.376 1.00 95.81 213 ASN A C 1
ATOM 1635 O O . ASN A 1 213 ? -22.215 1.859 32.033 1.00 95.81 213 ASN A O 1
ATOM 1639 N N . SER A 1 214 ? -21.125 2.175 30.099 1.00 96.88 214 SER A N 1
ATOM 1640 C CA . SER A 1 214 ? -22.258 2.692 29.342 1.00 96.88 214 SER A CA 1
ATOM 1641 C C . SER A 1 214 ? -22.150 2.341 27.854 1.00 96.88 214 SER A C 1
ATOM 1643 O O . SER A 1 214 ? -21.112 1.876 27.371 1.00 96.88 214 SER A O 1
ATOM 1645 N N . ASP A 1 215 ? -23.254 2.548 27.139 1.00 97.38 215 ASP A N 1
ATOM 1646 C CA . ASP A 1 215 ? -23.390 2.299 25.706 1.00 97.38 215 ASP A CA 1
ATOM 1647 C C . ASP A 1 215 ? -23.509 3.644 24.974 1.00 97.38 215 ASP A C 1
ATOM 1649 O O . ASP A 1 215 ? -24.275 4.514 25.398 1.00 97.38 215 ASP A O 1
ATOM 1653 N N . PHE A 1 216 ? -22.791 3.811 23.859 1.00 98.00 216 PHE A N 1
ATOM 1654 C CA . PHE A 1 216 ? -22.977 4.943 22.951 1.00 98.00 216 PHE A CA 1
ATOM 1655 C C . PHE A 1 216 ? -23.408 4.460 21.558 1.00 98.00 216 PHE A C 1
ATOM 1657 O O . PHE A 1 216 ? -22.589 3.899 20.822 1.00 98.00 216 PHE A O 1
ATOM 1664 N N . PRO A 1 217 ? -24.693 4.617 21.185 1.00 97.62 217 PRO A N 1
ATOM 1665 C CA . PRO A 1 217 ? -25.178 4.177 19.885 1.00 97.62 217 PRO A CA 1
ATOM 1666 C C . PRO A 1 217 ? -24.807 5.174 18.777 1.00 97.62 217 PRO A C 1
ATOM 1668 O O . PRO A 1 217 ? -24.931 6.384 18.957 1.00 97.62 217 PR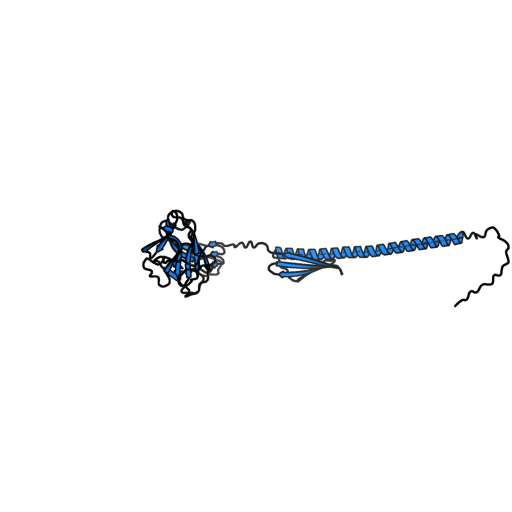O A O 1
ATOM 1671 N N . PHE A 1 218 ? -24.416 4.661 17.610 1.00 97.88 218 PHE A N 1
ATOM 1672 C CA . PHE A 1 218 ? -24.147 5.456 16.408 1.00 97.88 218 PHE A CA 1
ATOM 1673 C C . PHE A 1 218 ? -24.562 4.714 15.128 1.00 97.88 218 PHE A C 1
ATOM 1675 O O . PHE A 1 218 ? -24.794 3.506 15.140 1.00 97.88 218 PHE A O 1
ATOM 1682 N N . GLY A 1 219 ? -24.698 5.440 14.019 1.00 97.62 219 GLY A N 1
ATOM 1683 C CA . GLY A 1 219 ? -25.417 5.001 12.821 1.00 97.62 219 GLY A CA 1
ATOM 1684 C C . GLY A 1 219 ? -26.943 5.075 12.966 1.00 97.62 219 GLY A C 1
ATOM 1685 O O . GLY A 1 219 ? -27.661 4.467 12.180 1.00 97.62 219 GLY A O 1
ATOM 1686 N N . ILE A 1 220 ? -27.466 5.803 13.960 1.00 97.81 220 ILE A N 1
ATOM 1687 C CA . ILE A 1 220 ? -28.898 5.832 14.301 1.00 97.81 220 ILE A CA 1
ATOM 1688 C C . ILE A 1 220 ? -29.406 7.257 14.532 1.00 97.81 220 ILE A C 1
ATOM 1690 O O . ILE A 1 220 ? -28.664 8.152 14.938 1.00 97.81 220 ILE A O 1
ATOM 1694 N N . LYS A 1 221 ? -30.710 7.459 14.322 1.00 96.69 221 LYS A N 1
ATOM 1695 C CA . LYS A 1 221 ? -31.437 8.646 14.774 1.00 96.69 221 LYS A CA 1
ATOM 1696 C C . LYS A 1 221 ? -32.244 8.363 16.040 1.00 96.69 221 LYS A C 1
ATOM 1698 O O . LYS A 1 221 ? -33.128 7.506 16.021 1.00 96.69 221 LYS A O 1
ATOM 1703 N N . VAL A 1 222 ? -32.017 9.142 17.098 1.00 94.25 222 VAL A N 1
ATOM 1704 C CA . VAL A 1 222 ? -32.805 9.096 18.342 1.00 94.25 222 VAL A CA 1
ATOM 1705 C C . VAL A 1 222 ? -33.516 10.434 18.529 1.00 94.25 222 VAL A C 1
ATOM 1707 O O . VAL A 1 222 ? -32.891 11.479 18.707 1.00 94.25 222 VAL A O 1
ATOM 1710 N N . GLY A 1 223 ? -34.849 10.418 18.453 1.00 93.06 223 GLY A N 1
ATOM 1711 C CA . GLY A 1 223 ? -35.647 11.644 18.479 1.00 93.06 223 GLY A CA 1
ATOM 1712 C C . GLY A 1 223 ? -35.278 12.585 17.317 1.00 93.06 223 GLY A C 1
ATOM 1713 O O . GLY A 1 223 ? -35.325 12.156 16.159 1.00 93.06 223 GLY A O 1
ATOM 1714 N N . PRO A 1 224 ? -34.935 13.863 17.573 1.00 92.62 224 PRO A N 1
ATOM 1715 C CA . PRO A 1 224 ? -34.536 14.802 16.526 1.00 92.62 224 PRO A CA 1
ATOM 1716 C C . PRO A 1 224 ? -33.059 14.683 16.107 1.00 92.62 224 PRO A C 1
ATOM 1718 O O . PRO A 1 224 ? -32.688 15.304 15.112 1.00 92.62 224 PRO A O 1
ATOM 1721 N N . THR A 1 225 ? -32.239 13.904 16.819 1.00 94.38 225 THR A N 1
ATOM 1722 C CA . THR A 1 225 ? -30.773 13.917 16.697 1.00 94.38 225 THR A CA 1
ATOM 1723 C C . THR A 1 225 ? -30.254 12.709 15.923 1.00 94.38 225 THR A C 1
ATOM 1725 O O . THR A 1 225 ? -30.618 11.571 16.224 1.00 94.38 225 THR A O 1
ATOM 1728 N N . ASP A 1 226 ? -29.388 12.958 14.940 1.00 96.00 226 ASP A N 1
ATOM 1729 C CA . ASP A 1 226 ? -28.655 11.929 14.198 1.00 96.00 226 ASP A CA 1
ATOM 1730 C C . ASP A 1 226 ? -27.270 11.712 14.843 1.00 96.00 226 ASP A C 1
ATOM 1732 O O . ASP A 1 226 ? -26.503 12.663 15.001 1.00 96.00 226 ASP A O 1
ATOM 1736 N N . TYR A 1 227 ? -26.956 10.467 15.208 1.00 96.81 227 TYR A N 1
ATOM 1737 C CA . TYR A 1 227 ? -25.675 10.041 15.783 1.00 96.81 227 TYR A CA 1
ATOM 1738 C C . TYR A 1 227 ? -24.931 9.239 14.721 1.00 96.81 227 TYR A C 1
ATOM 1740 O O . TYR A 1 227 ? -25.099 8.025 14.659 1.00 96.81 227 TYR A O 1
ATOM 1748 N N . LEU A 1 228 ? -24.205 9.898 13.817 1.00 96.44 228 LEU A N 1
ATOM 1749 C CA . LEU A 1 228 ? -23.628 9.241 12.638 1.00 96.44 228 LEU A CA 1
ATOM 1750 C C . LEU A 1 228 ? -22.122 9.088 12.796 1.00 96.44 228 LEU A C 1
ATOM 1752 O O . LEU A 1 228 ? -21.645 8.006 13.134 1.00 96.44 228 LEU A O 1
ATOM 1756 N N . ASP A 1 229 ? -21.397 10.188 12.663 1.00 97.50 229 ASP A N 1
ATOM 1757 C CA . ASP A 1 229 ? -19.947 10.186 12.748 1.00 97.50 229 ASP A CA 1
ATOM 1758 C C . ASP A 1 229 ? -19.534 10.335 14.196 1.00 97.50 229 ASP A C 1
ATOM 1760 O O . ASP A 1 229 ? -19.871 11.322 14.850 1.00 97.50 229 ASP A O 1
ATOM 1764 N N . THR A 1 230 ? -18.820 9.342 14.707 1.00 98.25 230 THR A N 1
ATOM 1765 C CA . THR A 1 230 ? -18.449 9.271 16.121 1.00 98.25 230 THR A CA 1
ATOM 1766 C C . THR A 1 230 ? -16.944 9.143 16.236 1.00 98.25 230 THR A C 1
ATOM 1768 O O . THR A 1 230 ? -16.340 8.343 15.522 1.00 98.25 230 THR A O 1
ATOM 1771 N N . ALA A 1 231 ? -16.333 9.939 17.109 1.00 98.25 231 ALA A N 1
ATOM 1772 C CA . ALA A 1 231 ? -14.892 10.042 17.240 1.00 98.25 231 ALA A CA 1
ATOM 1773 C C . ALA A 1 231 ? -14.428 10.070 18.695 1.00 98.25 231 ALA A C 1
ATOM 1775 O O . ALA A 1 231 ? -15.122 10.587 19.565 1.00 98.25 231 ALA A O 1
ATOM 1776 N N . GLN A 1 232 ? -13.212 9.589 18.926 1.00 98.38 232 GLN A N 1
ATOM 1777 C CA . GLN A 1 232 ? -12.479 9.727 20.182 1.00 98.38 232 GLN A CA 1
ATOM 1778 C C . GLN A 1 232 ? -11.150 10.424 19.900 1.00 98.38 232 GLN A C 1
ATOM 1780 O O . GLN A 1 232 ? -10.469 10.084 18.928 1.00 98.38 232 GLN A O 1
ATOM 1785 N N . SER A 1 233 ? -10.782 11.402 20.725 1.00 98.19 233 SER A N 1
ATOM 1786 C CA . SER A 1 233 ? -9.449 12.008 20.643 1.00 98.19 233 SER A CA 1
ATOM 1787 C C . SER A 1 233 ? -8.425 11.242 21.464 1.00 98.19 233 SER A C 1
ATOM 1789 O O . SER A 1 233 ? -8.766 10.564 22.433 1.00 98.19 233 SER A O 1
ATOM 1791 N N . PHE A 1 234 ? -7.167 11.369 21.054 1.00 98.12 234 PHE A N 1
ATOM 1792 C CA . PHE A 1 234 ? -5.996 10.830 21.733 1.00 98.12 234 PHE A CA 1
ATOM 1793 C C . PHE A 1 234 ? -4.767 11.689 21.410 1.00 98.12 234 PHE A C 1
ATOM 1795 O O . PHE A 1 234 ? -4.752 12.437 20.424 1.00 98.12 234 PHE A O 1
ATOM 1802 N N . ILE A 1 235 ? -3.732 11.583 22.242 1.00 98.06 235 ILE A N 1
ATOM 1803 C CA . ILE A 1 235 ? -2.449 12.267 22.052 1.00 98.06 235 ILE A CA 1
ATOM 1804 C C . ILE A 1 235 ? -1.348 11.202 22.068 1.00 98.06 235 ILE A C 1
ATOM 1806 O O . ILE A 1 235 ? -1.088 10.652 23.137 1.00 98.06 235 ILE A O 1
ATOM 1810 N N . PRO A 1 236 ? -0.703 10.900 20.926 1.00 96.44 236 PRO A N 1
ATOM 1811 C CA . PRO A 1 236 ? 0.406 9.957 20.877 1.00 96.44 236 PRO A CA 1
ATOM 1812 C C . PRO A 1 236 ? 1.550 10.389 21.795 1.00 96.44 236 PRO A C 1
ATOM 1814 O O . PRO A 1 236 ? 1.894 11.580 21.847 1.00 96.44 236 PRO A O 1
ATOM 1817 N N . SER A 1 237 ? 2.163 9.432 22.491 1.00 95.31 237 SER A N 1
ATOM 1818 C CA . SER A 1 237 ? 3.327 9.698 23.345 1.00 95.31 237 SER A CA 1
ATOM 1819 C C . SER A 1 237 ? 4.646 9.657 22.565 1.00 95.31 237 SER A C 1
ATOM 1821 O O . SER A 1 237 ? 5.624 10.290 22.974 1.00 95.31 237 SER A O 1
ATOM 1823 N N . THR A 1 238 ? 4.662 8.991 21.406 1.00 92.75 238 THR A N 1
ATOM 1824 C CA . THR A 1 238 ? 5.811 8.892 20.495 1.00 92.75 238 THR A CA 1
ATOM 1825 C C . THR A 1 238 ? 5.441 9.301 19.064 1.00 92.75 238 THR A C 1
ATOM 1827 O O . THR A 1 238 ? 4.274 9.321 18.673 1.00 92.75 238 THR A O 1
ATOM 1830 N N . SER A 1 239 ? 6.445 9.708 18.278 1.00 94.12 239 SER A N 1
ATOM 1831 C CA . SER A 1 239 ? 6.261 10.063 16.864 1.00 94.12 239 SER A CA 1
ATOM 1832 C C . SER A 1 239 ? 6.516 8.841 15.990 1.00 94.12 239 SER A C 1
ATOM 1834 O O . SER A 1 239 ? 7.662 8.563 15.635 1.00 94.12 239 SER A O 1
ATOM 1836 N N . GLU A 1 240 ? 5.456 8.112 15.660 1.00 90.19 240 GLU A N 1
ATOM 1837 C CA . GLU A 1 240 ? 5.520 6.853 14.916 1.00 90.19 240 GLU A CA 1
ATOM 1838 C C . GLU A 1 240 ? 4.391 6.737 13.881 1.00 90.19 240 GLU A C 1
ATOM 1840 O O . GLU A 1 240 ? 3.542 7.617 13.729 1.00 90.19 240 GLU A O 1
ATOM 1845 N N . VAL A 1 241 ? 4.411 5.654 13.105 1.00 89.94 241 VAL A N 1
ATOM 1846 C CA . VAL A 1 241 ? 3.338 5.332 12.162 1.00 89.94 241 VAL A CA 1
ATOM 1847 C C . VAL A 1 241 ? 2.211 4.626 12.914 1.00 89.94 241 VAL A C 1
ATOM 1849 O O . VAL A 1 241 ? 2.443 3.624 13.582 1.00 89.94 241 VAL A O 1
ATOM 1852 N N . LEU A 1 242 ? 0.978 5.121 12.778 1.00 90.88 242 LEU A N 1
ATOM 1853 C CA . LEU A 1 242 ? -0.199 4.464 13.334 1.00 90.88 242 LEU A CA 1
ATOM 1854 C C . LEU A 1 242 ? -0.697 3.390 12.371 1.00 90.88 242 LEU A C 1
ATOM 1856 O O . LEU A 1 242 ? -1.144 3.652 11.256 1.00 90.88 242 LEU A O 1
ATOM 1860 N N . ASN A 1 243 ? -0.623 2.152 12.829 1.00 86.44 243 ASN A N 1
ATOM 1861 C CA . ASN A 1 243 ? -0.762 0.978 11.987 1.00 86.44 243 ASN A CA 1
ATOM 1862 C C . ASN A 1 243 ? -2.151 0.331 12.110 1.00 86.44 243 ASN A C 1
ATOM 1864 O O . ASN A 1 243 ? -2.709 -0.131 11.107 1.00 86.44 243 ASN A O 1
ATOM 1868 N N . ILE A 1 244 ? -2.670 0.243 13.332 1.00 89.25 244 ILE A N 1
ATOM 1869 C CA . ILE A 1 244 ? -3.937 -0.396 13.689 1.00 89.25 244 ILE A CA 1
ATOM 1870 C C . ILE A 1 244 ? -4.602 0.477 14.745 1.00 89.25 244 ILE A C 1
ATOM 1872 O O . ILE A 1 244 ? -3.923 1.055 15.580 1.00 89.25 244 ILE A O 1
ATOM 1876 N N . VAL A 1 245 ? -5.926 0.536 14.711 1.00 95.38 245 VAL A N 1
ATOM 1877 C CA . VAL A 1 245 ? -6.733 1.041 15.820 1.00 95.38 245 VAL A CA 1
ATOM 1878 C C . VAL A 1 245 ? -7.730 -0.036 16.224 1.00 95.38 245 VAL A C 1
ATOM 1880 O O . VAL A 1 245 ? -8.263 -0.738 15.358 1.00 95.38 245 VAL A O 1
ATOM 1883 N N . SER A 1 246 ? -7.977 -0.189 17.520 1.00 96.75 246 SER A N 1
ATOM 1884 C CA . SER A 1 246 ? -8.932 -1.168 18.041 1.00 96.75 246 SER A CA 1
ATOM 1885 C C . SER A 1 246 ? -10.113 -0.471 18.695 1.00 96.75 246 SER A C 1
ATOM 1887 O O . SER A 1 246 ? -9.940 0.484 19.449 1.00 96.75 246 SER A O 1
ATOM 1889 N N . PHE A 1 247 ? -11.310 -1.001 18.467 1.00 98.19 247 PHE A N 1
ATOM 1890 C CA . PHE A 1 247 ? -12.559 -0.479 19.018 1.00 98.19 247 PHE A CA 1
ATOM 1891 C C . PHE A 1 247 ? -13.245 -1.539 19.869 1.00 98.19 247 PHE A C 1
ATOM 1893 O O . PHE A 1 247 ? -13.340 -2.688 19.439 1.00 98.19 247 PHE A O 1
ATOM 1900 N N . TYR A 1 248 ? -13.756 -1.172 21.044 1.00 98.25 248 TYR A N 1
ATOM 1901 C CA . TYR A 1 248 ? -14.623 -2.061 21.820 1.00 98.25 248 TYR A CA 1
ATOM 1902 C C . TYR A 1 248 ? -16.079 -1.825 21.412 1.00 98.25 248 TYR A C 1
ATOM 1904 O O . TYR A 1 248 ? -16.707 -0.845 21.816 1.00 98.25 248 TYR A O 1
ATOM 1912 N N . ILE A 1 249 ? -16.596 -2.686 20.537 1.00 98.31 249 ILE A N 1
ATOM 1913 C CA . ILE A 1 249 ? -17.824 -2.415 19.781 1.00 98.31 249 ILE A CA 1
ATOM 1914 C C . ILE A 1 249 ? -18.700 -3.666 19.656 1.00 98.31 249 ILE A C 1
ATOM 1916 O O . ILE A 1 249 ? -18.203 -4.794 19.615 1.00 98.31 249 ILE A O 1
ATOM 1920 N N . LYS A 1 250 ? -20.015 -3.452 19.588 1.00 98.12 250 LYS A N 1
ATOM 1921 C CA . LYS A 1 250 ? -21.032 -4.448 19.218 1.00 98.12 250 LYS A CA 1
ATOM 1922 C C . LYS A 1 250 ? -21.975 -3.862 18.165 1.00 98.12 250 LYS A C 1
ATOM 1924 O O . LYS A 1 250 ? -21.965 -2.653 17.917 1.00 98.12 250 LYS A O 1
ATOM 1929 N N . LYS A 1 251 ? -22.804 -4.701 17.546 1.00 97.69 251 LYS A N 1
ATOM 1930 C CA . LYS A 1 251 ? -23.780 -4.269 16.533 1.00 97.69 251 LYS A CA 1
ATOM 1931 C C . LYS A 1 251 ? -25.207 -4.703 16.847 1.00 97.69 251 LYS A C 1
ATOM 1933 O O . LYS A 1 251 ? -25.429 -5.719 17.501 1.00 97.69 251 LYS A O 1
ATOM 1938 N N . VAL A 1 252 ? -26.163 -3.956 16.307 1.00 98.12 252 VAL A N 1
ATOM 193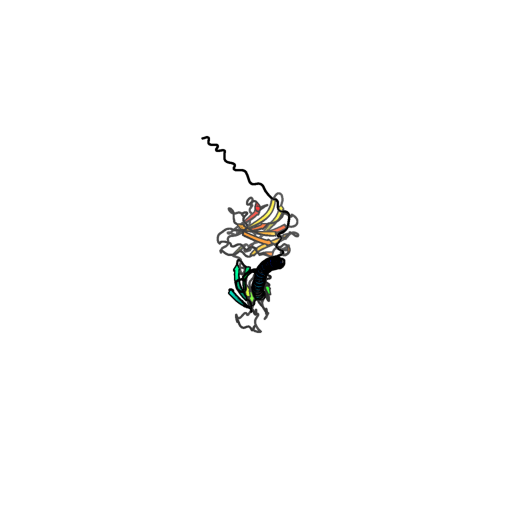9 C CA . VAL A 1 252 ? -27.585 -4.304 16.264 1.00 98.12 252 VAL A CA 1
ATOM 1940 C C . VAL A 1 252 ? -27.977 -4.511 14.806 1.00 98.12 252 VAL A C 1
ATOM 1942 O O . VAL A 1 252 ? -27.648 -3.689 13.955 1.00 98.12 252 VAL A O 1
ATOM 1945 N N . GLY A 1 253 ? -28.649 -5.623 14.506 1.00 96.62 253 GLY A N 1
ATOM 1946 C CA . GLY A 1 253 ? -29.001 -5.985 13.134 1.00 96.62 253 GLY A CA 1
ATOM 1947 C C . GLY A 1 253 ? -27.782 -6.382 12.292 1.00 96.62 253 GLY A C 1
ATOM 1948 O O . GLY A 1 253 ? -26.877 -7.081 12.754 1.00 96.62 253 GLY A O 1
ATOM 1949 N N . SER A 1 254 ? -27.781 -5.974 11.025 1.00 95.44 254 SER A N 1
ATOM 1950 C CA . SER A 1 254 ? -26.739 -6.270 10.032 1.00 95.44 254 SER A CA 1
ATOM 1951 C C . SER A 1 254 ? -26.246 -4.994 9.333 1.00 95.44 254 SER A C 1
ATOM 1953 O O . SER A 1 254 ? -26.476 -4.832 8.134 1.00 95.44 254 SER A O 1
ATOM 1955 N N . PRO A 1 255 ? -25.584 -4.067 10.054 1.00 96.75 255 PRO A N 1
ATOM 1956 C CA . PRO A 1 255 ? -25.058 -2.845 9.450 1.00 96.75 255 PRO A CA 1
ATOM 1957 C C . PRO A 1 255 ? -24.010 -3.159 8.372 1.00 96.75 255 PRO A C 1
ATOM 1959 O O . PRO A 1 255 ? -23.321 -4.179 8.482 1.00 96.75 255 PRO A O 1
ATOM 1962 N N . PRO A 1 256 ? -23.857 -2.308 7.341 1.00 94.94 256 PRO A N 1
ATOM 1963 C CA . PRO A 1 256 ? -22.803 -2.457 6.340 1.00 94.94 256 PRO A CA 1
ATOM 1964 C C . PRO A 1 256 ? -21.430 -2.133 6.939 1.00 94.94 256 PRO A C 1
ATOM 1966 O O . PRO A 1 256 ? -21.350 -1.547 8.013 1.00 94.94 256 PRO A O 1
ATOM 1969 N N . ASP A 1 257 ? -20.347 -2.481 6.244 1.00 95.69 257 ASP A N 1
ATOM 1970 C CA . ASP A 1 257 ? -18.990 -2.062 6.624 1.00 95.69 257 ASP A CA 1
ATOM 1971 C C . ASP A 1 257 ? -18.892 -0.531 6.764 1.00 95.69 257 ASP A C 1
ATOM 1973 O O . ASP A 1 257 ? -19.512 0.197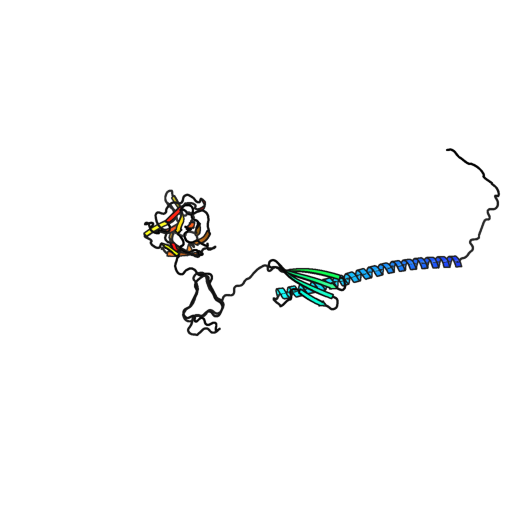 5.990 1.00 95.69 257 ASP A O 1
ATOM 1977 N N . GLN A 1 258 ? -18.094 -0.050 7.723 1.00 96.38 258 GLN A N 1
ATOM 1978 C CA . GLN A 1 258 ? -17.919 1.386 7.986 1.00 96.38 258 GLN A CA 1
ATOM 1979 C C . GLN A 1 258 ? -16.493 1.847 7.724 1.00 96.38 258 GLN A C 1
ATOM 1981 O O . GLN A 1 258 ? -15.538 1.069 7.824 1.00 96.38 258 GLN A O 1
ATOM 1986 N N . THR A 1 259 ? -16.345 3.133 7.421 1.00 97.19 259 THR A N 1
ATOM 1987 C CA . THR A 1 259 ? -15.026 3.731 7.216 1.00 97.19 259 THR A CA 1
ATOM 1988 C C . THR A 1 259 ? -14.497 4.258 8.537 1.00 97.19 259 THR A C 1
ATOM 1990 O O . THR A 1 259 ? -15.147 5.052 9.206 1.00 97.19 259 THR A O 1
ATOM 1993 N N . VAL A 1 260 ? -13.285 3.848 8.891 1.00 98.31 260 VAL A N 1
ATOM 1994 C CA . VAL A 1 260 ? -12.531 4.424 10.002 1.00 98.31 260 VAL A CA 1
ATOM 1995 C C . VAL A 1 260 ? -11.580 5.471 9.447 1.00 98.31 260 VAL A C 1
ATOM 1997 O O . VAL A 1 260 ? -10.966 5.243 8.405 1.00 98.31 260 VAL A O 1
ATOM 2000 N N . LYS A 1 261 ? -11.442 6.611 10.120 1.00 98.12 261 LYS A N 1
ATOM 2001 C CA . LYS A 1 261 ? -10.532 7.691 9.727 1.00 98.12 261 LYS A CA 1
ATOM 2002 C C . LYS A 1 261 ? -9.699 8.157 10.906 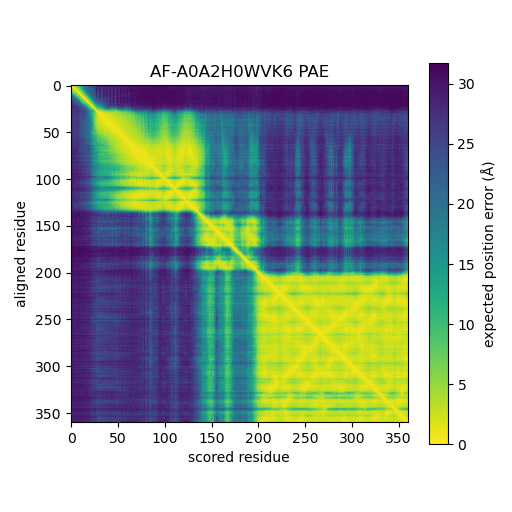1.00 98.12 261 LYS A C 1
ATOM 2004 O O . LYS A 1 261 ? -10.191 8.221 12.028 1.00 98.12 261 LYS A O 1
ATOM 2009 N N . ILE A 1 262 ? -8.463 8.542 10.608 1.00 98.44 262 ILE A N 1
ATOM 2010 C CA . ILE A 1 262 ? -7.631 9.353 11.496 1.00 98.44 262 ILE A CA 1
ATOM 2011 C C . ILE A 1 262 ? -7.716 10.791 11.010 1.00 98.44 262 ILE A C 1
ATOM 2013 O O . ILE A 1 262 ? -7.391 11.060 9.850 1.00 98.44 262 ILE A O 1
ATOM 2017 N N . LEU A 1 263 ? -8.181 11.697 11.865 1.00 98.06 263 LEU A N 1
ATOM 2018 C CA . LEU A 1 263 ? -8.384 13.108 11.541 1.00 98.06 263 LEU A CA 1
ATOM 2019 C C . LEU A 1 263 ? -7.460 13.993 12.382 1.00 98.06 263 LEU A C 1
ATOM 2021 O O . LEU A 1 263 ? -7.181 13.686 13.544 1.00 98.06 263 LEU A O 1
ATOM 2025 N N . THR A 1 264 ? -7.006 15.115 11.817 1.00 97.94 264 THR A N 1
ATOM 2026 C CA . THR A 1 264 ? -6.324 16.148 12.615 1.00 97.94 264 THR A CA 1
ATOM 2027 C C . THR A 1 264 ? -7.314 16.885 13.509 1.00 97.94 264 THR A C 1
ATOM 2029 O O . THR A 1 264 ? -8.511 16.939 13.217 1.00 97.94 264 THR A O 1
ATOM 2032 N N . ASN A 1 265 ? -6.816 17.469 14.592 1.00 97.19 265 ASN A N 1
ATOM 2033 C CA . ASN A 1 265 ? -7.600 18.312 15.485 1.00 97.19 265 ASN A CA 1
ATOM 2034 C C . ASN A 1 265 ? -7.809 19.729 14.919 1.00 97.19 265 ASN A C 1
ATOM 2036 O O . ASN A 1 265 ? -6.887 20.316 14.359 1.00 97.19 265 ASN A O 1
ATOM 2040 N N . ASP A 1 266 ? -8.998 20.283 15.135 1.00 96.12 266 ASP A N 1
ATOM 2041 C CA . ASP A 1 266 ? -9.366 21.678 14.896 1.00 96.12 266 ASP A CA 1
ATOM 2042 C C . ASP A 1 266 ? -10.039 22.230 16.160 1.00 96.12 266 ASP A C 1
ATOM 2044 O O . ASP A 1 266 ? -11.171 21.877 16.493 1.00 96.12 266 ASP A O 1
ATOM 2048 N N . SER A 1 267 ? -9.288 23.016 16.936 1.00 93.19 267 SER A N 1
ATOM 2049 C CA . SER A 1 267 ? -9.753 23.656 18.178 1.00 93.19 267 SER A CA 1
ATOM 2050 C C . SER A 1 267 ? -10.512 22.736 19.153 1.00 93.19 267 SER A C 1
ATOM 2052 O O . SER A 1 267 ? -11.487 23.145 19.781 1.00 93.19 267 SER A O 1
ATOM 2054 N N . GLY A 1 268 ? -10.045 21.493 19.311 1.00 93.62 268 GLY A N 1
ATOM 2055 C CA . GLY A 1 268 ? -10.624 20.524 20.246 1.00 93.62 268 GLY A CA 1
ATOM 2056 C C . GLY A 1 268 ? -11.766 19.697 19.659 1.00 93.62 268 GLY A C 1
ATOM 2057 O O . GLY A 1 268 ? -12.478 19.047 20.415 1.00 93.62 268 GLY A O 1
ATOM 2058 N N . SER A 1 269 ? -11.962 19.712 18.340 1.00 96.81 269 SER A N 1
ATOM 2059 C CA . SER A 1 269 ? -12.866 18.816 17.609 1.00 96.81 269 SER A CA 1
ATOM 2060 C C . SER A 1 269 ? -12.161 18.195 16.395 1.00 96.81 269 SER A C 1
ATOM 2062 O O . SER A 1 269 ? -11.124 18.704 15.966 1.00 96.81 269 SER A O 1
ATOM 2064 N N . PRO A 1 270 ? -12.683 17.106 15.807 1.00 97.88 270 PRO A N 1
ATOM 2065 C CA . PRO A 1 270 ? -12.143 16.587 14.555 1.00 97.88 270 PRO A CA 1
ATOM 2066 C C . PRO A 1 270 ? -12.280 17.588 13.398 1.00 97.88 270 PRO A C 1
ATOM 2068 O O . PRO A 1 270 ? -13.362 18.119 13.141 1.00 97.88 270 PRO A O 1
ATOM 2071 N N . SER A 1 271 ? -11.190 17.796 12.662 1.00 96.69 271 SER A N 1
ATOM 2072 C CA . SER A 1 271 ? -11.169 18.564 11.409 1.00 96.69 271 SER A CA 1
ATOM 2073 C C . SER A 1 271 ? -11.657 17.736 10.208 1.00 96.69 271 SER A C 1
ATOM 2075 O O . SER A 1 271 ? -11.874 16.529 10.309 1.00 96.69 271 SER A O 1
ATOM 2077 N N . THR A 1 272 ? -11.739 18.352 9.026 1.00 96.44 272 THR A N 1
ATOM 2078 C CA . THR A 1 272 ? -12.038 17.654 7.759 1.00 96.44 272 THR A CA 1
ATOM 2079 C C . THR A 1 272 ? -10.813 17.014 7.092 1.00 96.44 272 THR A C 1
ATOM 2081 O O . THR A 1 272 ? -10.926 16.476 5.990 1.00 96.44 272 THR A O 1
ATOM 2084 N 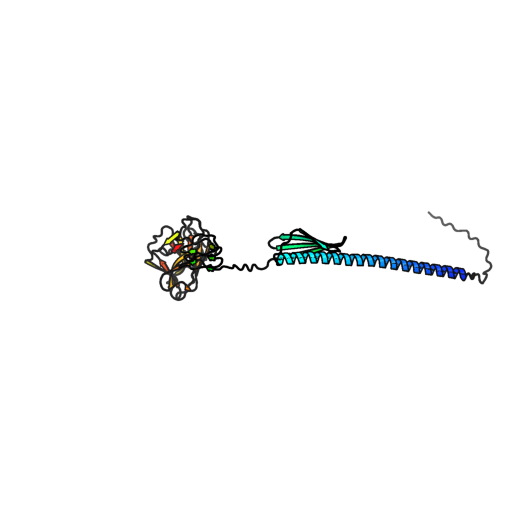N . VAL A 1 273 ? -9.625 17.091 7.699 1.00 96.50 273 VAL A N 1
ATOM 2085 C CA . VAL A 1 273 ? -8.385 16.557 7.118 1.00 96.50 273 VAL A CA 1
ATOM 2086 C C . VAL A 1 273 ? -8.152 15.139 7.629 1.00 96.50 273 VAL A C 1
ATOM 2088 O O . VAL A 1 273 ? -7.880 14.929 8.810 1.00 96.50 273 VAL A O 1
ATOM 2091 N N . SER A 1 274 ? -8.239 14.165 6.720 1.00 96.38 274 SER A N 1
ATOM 2092 C CA . SER A 1 274 ? -7.972 12.752 7.002 1.00 96.38 274 SER A CA 1
ATOM 2093 C C . SER A 1 274 ? -6.533 12.384 6.649 1.00 96.38 274 SER A C 1
ATOM 2095 O O . SER A 1 274 ? -6.089 12.611 5.527 1.00 96.38 274 SER A O 1
ATOM 2097 N N . LEU A 1 275 ? -5.818 11.812 7.618 1.00 96.50 275 LEU A N 1
ATOM 2098 C CA . LEU A 1 275 ? -4.421 11.384 7.486 1.00 96.50 275 LEU A CA 1
ATOM 2099 C C . LEU A 1 275 ? -4.290 9.931 7.018 1.00 96.50 275 LEU A C 1
ATOM 2101 O O . LEU A 1 275 ? -3.308 9.564 6.383 1.00 96.50 275 LEU A O 1
ATOM 2105 N N . GLY A 1 276 ? -5.281 9.108 7.346 1.00 93.56 276 GLY A N 1
ATOM 2106 C CA . GLY A 1 276 ? -5.337 7.698 6.996 1.00 93.56 276 GLY A CA 1
ATOM 2107 C C . GLY A 1 276 ? -6.735 7.144 7.225 1.00 93.56 276 GLY A C 1
ATOM 2108 O O . GLY A 1 276 ? -7.560 7.761 7.912 1.00 93.56 276 GLY A O 1
ATOM 2109 N N . SER A 1 277 ? -7.009 5.983 6.638 1.00 94.56 277 SER A N 1
ATOM 2110 C CA . SER A 1 277 ? -8.319 5.344 6.724 1.00 94.56 277 SER A CA 1
ATOM 2111 C C . SER A 1 277 ? -8.229 3.832 6.820 1.00 94.56 277 SER A C 1
ATOM 2113 O O . SER A 1 277 ? -7.268 3.239 6.354 1.00 94.56 277 SER A O 1
ATOM 2115 N N . GLY A 1 278 ? -9.253 3.209 7.384 1.00 93.62 278 GLY A N 1
ATOM 2116 C CA . GLY A 1 278 ? -9.422 1.763 7.415 1.00 93.62 278 GLY A CA 1
ATOM 2117 C C . GLY A 1 278 ? -10.885 1.382 7.233 1.00 93.62 278 GLY A C 1
ATOM 2118 O O . GLY A 1 278 ? -11.760 2.241 7.109 1.00 93.62 278 GLY A O 1
ATOM 2119 N N . THR A 1 279 ? -11.173 0.084 7.228 1.00 94.62 279 THR A N 1
ATOM 2120 C CA . THR A 1 279 ? -12.551 -0.415 7.144 1.00 94.62 279 THR A CA 1
ATOM 2121 C C . THR A 1 279 ? -12.889 -1.268 8.356 1.00 94.62 279 THR A C 1
ATOM 2123 O O . THR A 1 279 ? -12.298 -2.331 8.562 1.00 94.62 279 THR A O 1
ATOM 2126 N N . LEU A 1 280 ? -13.894 -0.840 9.117 1.00 95.75 280 LEU A N 1
ATOM 2127 C CA . LEU A 1 280 ? -14.541 -1.666 10.125 1.00 95.75 280 LEU A CA 1
ATOM 2128 C C . LEU A 1 280 ? -15.474 -2.657 9.420 1.00 95.75 280 LEU A C 1
ATOM 2130 O O . LEU A 1 280 ? -16.509 -2.280 8.872 1.00 95.75 280 LEU A O 1
ATOM 2134 N N . LYS A 1 281 ? -15.091 -3.934 9.421 1.00 92.81 281 LYS A N 1
ATOM 2135 C CA . LYS A 1 281 ? -15.853 -5.004 8.770 1.00 92.81 281 LYS A CA 1
ATOM 2136 C C . LYS A 1 281 ? -16.997 -5.489 9.655 1.00 92.81 281 LYS A C 1
ATOM 2138 O O . LYS A 1 281 ? -16.748 -6.042 10.724 1.00 92.81 281 LYS A O 1
ATOM 2143 N N . SER A 1 282 ? -18.236 -5.392 9.176 1.00 92.06 282 SER A N 1
ATOM 2144 C CA . SER A 1 282 ? -19.422 -5.861 9.909 1.00 92.06 282 SER A CA 1
ATOM 2145 C C . SER A 1 282 ? -19.393 -7.352 10.204 1.00 92.06 282 SER A C 1
ATOM 2147 O O . SER A 1 282 ? -19.835 -7.785 11.268 1.00 92.06 282 SER A O 1
ATOM 2149 N N . SER A 1 283 ? -18.785 -8.146 9.326 1.00 88.94 283 SER A N 1
ATOM 2150 C CA . SER A 1 283 ? -18.595 -9.582 9.542 1.00 88.94 283 SER A CA 1
ATOM 2151 C C . SER A 1 283 ? -17.700 -9.925 10.738 1.00 88.94 283 SER A C 1
ATOM 2153 O O . SER A 1 283 ? -17.797 -11.038 11.245 1.00 88.94 283 SER A O 1
ATOM 2155 N N . LYS A 1 284 ? -16.852 -8.997 11.207 1.00 86.94 284 LYS A N 1
ATOM 2156 C CA . LYS A 1 284 ? -15.989 -9.202 12.381 1.00 86.94 284 LYS A CA 1
ATOM 2157 C C . LYS A 1 284 ? -16.662 -8.839 13.704 1.00 86.94 284 LYS A C 1
ATOM 2159 O O . LYS A 1 284 ? -16.174 -9.250 14.748 1.00 86.94 284 LYS A O 1
ATOM 2164 N N . VAL A 1 285 ? -17.752 -8.075 13.667 1.00 94.06 285 VAL A N 1
ATOM 2165 C CA . VAL A 1 285 ? -18.425 -7.567 14.868 1.00 94.06 285 VAL A CA 1
ATOM 2166 C C . VAL A 1 285 ? -19.656 -8.411 15.173 1.00 94.06 285 VAL A C 1
ATOM 2168 O O . VAL A 1 285 ? -20.434 -8.741 14.272 1.00 94.06 285 VAL A O 1
ATOM 2171 N N . THR A 1 286 ? -19.845 -8.748 16.447 1.00 95.44 286 THR A N 1
ATOM 2172 C CA . THR A 1 286 ? -20.981 -9.549 16.926 1.00 95.44 286 THR A CA 1
ATOM 2173 C C . THR A 1 286 ? -22.002 -8.691 17.680 1.00 95.44 286 THR A C 1
ATOM 2175 O O . THR A 1 286 ? -21.846 -7.474 17.788 1.00 95.44 286 THR A O 1
ATOM 2178 N N . THR A 1 287 ? -23.073 -9.311 18.177 1.00 95.81 287 THR A N 1
ATOM 2179 C CA . THR A 1 287 ? -24.052 -8.652 19.059 1.00 95.81 287 THR A CA 1
ATOM 2180 C C . THR A 1 287 ? -23.525 -8.441 20.479 1.00 95.81 287 THR A C 1
ATOM 2182 O O . THR A 1 287 ? -24.084 -7.633 21.214 1.00 95.81 287 THR A O 1
ATOM 2185 N N . GLU A 1 288 ? -22.436 -9.120 20.845 1.00 95.62 288 GLU A N 1
ATOM 2186 C CA . GLU A 1 288 ? -21.706 -8.924 22.096 1.00 95.62 288 GLU A CA 1
ATOM 2187 C C . GLU A 1 288 ? -20.475 -8.043 21.875 1.00 95.62 288 GLU A C 1
ATOM 2189 O O . GLU A 1 288 ? -19.903 -7.996 20.777 1.00 95.62 288 GLU A O 1
ATOM 2194 N N . TYR A 1 289 ? -20.055 -7.347 22.933 1.00 96.75 289 TYR A N 1
ATOM 2195 C CA . TYR A 1 289 ? -18.866 -6.508 22.872 1.00 96.75 289 TYR A CA 1
ATOM 2196 C C . TYR A 1 289 ? -17.603 -7.334 22.645 1.00 96.75 289 TYR A C 1
ATOM 2198 O O . TYR A 1 289 ? -17.362 -8.356 23.287 1.00 96.75 289 TYR A O 1
ATOM 2206 N N . SER A 1 290 ? -16.762 -6.843 21.744 1.00 94.00 290 SER A N 1
ATOM 2207 C CA . SER A 1 290 ? -15.438 -7.398 21.493 1.00 94.00 290 SER A CA 1
ATOM 2208 C C . SER A 1 290 ? -14.499 -6.303 21.005 1.00 94.00 290 SER A C 1
ATOM 2210 O O . SER A 1 290 ? -14.940 -5.276 20.485 1.00 94.00 290 SER A O 1
ATOM 2212 N N . TRP A 1 291 ? -13.199 -6.517 21.201 1.00 95.88 291 TRP A N 1
ATOM 2213 C CA . TRP A 1 291 ? -12.172 -5.669 20.608 1.00 95.88 291 TRP A CA 1
ATOM 2214 C C . TRP A 1 291 ? -12.016 -6.018 19.133 1.00 95.88 291 TRP A C 1
ATOM 2216 O O . TRP A 1 291 ? -11.737 -7.168 18.792 1.00 95.88 291 TRP A O 1
ATOM 2226 N N . ILE A 1 292 ? -12.201 -5.021 18.272 1.00 95.00 292 ILE A N 1
ATOM 2227 C CA . ILE A 1 292 ? -12.140 -5.171 16.823 1.00 95.00 292 ILE A CA 1
ATOM 2228 C C . ILE A 1 292 ? -11.020 -4.307 16.273 1.00 95.00 292 ILE A C 1
ATOM 2230 O O . ILE A 1 292 ? -11.081 -3.080 16.347 1.00 95.00 292 ILE A O 1
ATOM 2234 N N . ASP A 1 293 ? -10.034 -4.966 15.675 1.00 93.12 293 ASP A N 1
ATOM 2235 C CA . ASP A 1 293 ? -8.893 -4.307 15.054 1.00 93.12 293 ASP A CA 1
ATOM 2236 C C . ASP A 1 293 ? -9.217 -3.857 13.630 1.00 93.12 293 ASP A C 1
ATOM 2238 O O . ASP A 1 293 ? -9.683 -4.636 12.783 1.00 93.12 293 ASP A O 1
ATOM 2242 N N . VAL A 1 294 ? -8.891 -2.599 13.348 1.00 92.50 294 VAL A N 1
ATOM 2243 C CA . VAL A 1 294 ? -8.985 -1.985 12.029 1.00 92.50 294 VAL A CA 1
ATOM 2244 C C . VAL A 1 294 ? -7.597 -1.537 11.595 1.00 92.50 294 VAL A C 1
ATOM 2246 O O . VAL A 1 294 ? -6.968 -0.684 12.212 1.00 92.50 294 VAL A O 1
ATOM 2249 N N . SER A 1 295 ? -7.110 -2.136 10.511 1.00 89.25 295 SER A N 1
ATOM 2250 C CA . SER A 1 295 ? -5.863 -1.718 9.870 1.00 89.25 295 SE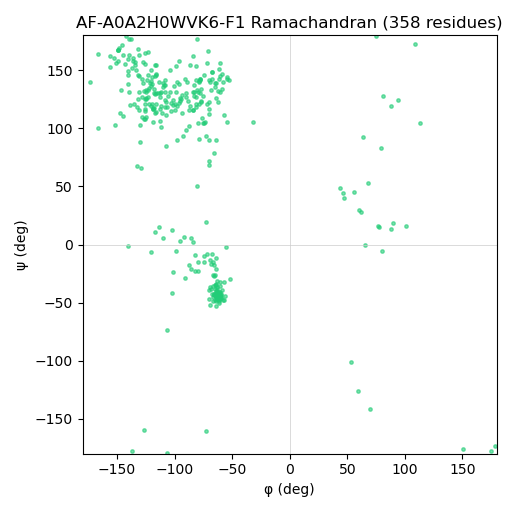R A CA 1
ATOM 2251 C C . SER A 1 295 ? -6.080 -0.460 9.037 1.00 89.25 295 SER A C 1
ATOM 2253 O O . SER A 1 295 ? -7.104 -0.345 8.359 1.00 89.25 295 SER A O 1
ATOM 2255 N N . LEU A 1 296 ? -5.097 0.438 9.066 1.00 87.94 296 LEU A N 1
ATOM 2256 C CA . LEU A 1 296 ? -5.100 1.668 8.280 1.00 87.94 296 LEU A CA 1
ATOM 2257 C C . LEU A 1 296 ? -4.280 1.498 6.994 1.00 87.94 296 LEU A C 1
ATOM 2259 O O . LEU A 1 296 ? -3.224 0.863 7.008 1.00 87.94 296 LEU A O 1
ATOM 2263 N N . ASP A 1 297 ? -4.792 2.055 5.900 1.00 84.12 297 ASP A N 1
ATOM 2264 C CA . ASP A 1 297 ? -4.149 2.157 4.593 1.00 84.12 297 ASP A CA 1
ATOM 2265 C C . ASP A 1 297 ? -4.603 3.464 3.889 1.00 84.12 297 ASP A C 1
ATOM 2267 O O . ASP A 1 297 ? -5.795 3.620 3.591 1.00 84.12 297 ASP A O 1
ATOM 2271 N N . PRO A 1 298 ? -3.702 4.442 3.671 1.00 84.94 298 PRO A N 1
ATOM 2272 C CA . PRO A 1 298 ? -2.321 4.452 4.151 1.00 84.94 298 PRO A CA 1
ATOM 2273 C C . PRO A 1 298 ? -2.260 4.572 5.684 1.00 84.94 298 PRO A C 1
ATOM 2275 O O . PRO A 1 298 ? -3.113 5.213 6.304 1.00 84.94 298 PRO A O 1
ATOM 2278 N N . SER A 1 299 ? -1.234 3.977 6.297 1.00 88.00 299 SER A N 1
ATOM 2279 C CA . SER A 1 299 ? -0.917 4.195 7.714 1.00 88.00 299 SER A CA 1
ATOM 2280 C C . SER A 1 299 ? -0.340 5.608 7.911 1.00 88.00 299 SER A C 1
ATOM 2282 O O . SER A 1 299 ? 0.691 5.915 7.304 1.00 88.00 299 SER A O 1
ATOM 2284 N N . PRO A 1 300 ? -0.953 6.484 8.727 1.00 93.44 300 PRO A N 1
ATOM 2285 C CA . PRO A 1 300 ? -0.457 7.844 8.914 1.00 93.44 300 PRO A CA 1
ATOM 2286 C C . PRO A 1 300 ? 0.743 7.902 9.864 1.00 93.44 300 PRO A C 1
ATOM 2288 O O . PRO A 1 300 ? 0.767 7.219 10.884 1.00 93.44 300 PRO A O 1
ATOM 2291 N N . SER A 1 301 ? 1.708 8.775 9.572 1.00 93.88 301 SER A N 1
ATOM 2292 C CA . SER A 1 301 ? 2.733 9.188 10.541 1.00 93.88 301 SER A CA 1
ATOM 2293 C C . SER A 1 301 ? 2.156 10.227 11.497 1.00 93.88 301 SER A C 1
ATOM 2295 O O . SER A 1 301 ? 1.705 11.287 11.058 1.00 93.88 301 SER A O 1
ATOM 2297 N N . LEU A 1 302 ? 2.176 9.925 12.792 1.00 96.19 302 LEU A N 1
ATOM 2298 C CA . LEU A 1 302 ? 1.720 10.819 13.848 1.00 96.19 302 LEU A CA 1
ATOM 2299 C C . LEU A 1 302 ? 2.914 11.431 14.578 1.00 96.19 302 LEU A C 1
ATOM 2301 O O . LEU A 1 302 ? 3.982 10.830 14.676 1.00 96.19 302 LEU A O 1
ATOM 2305 N N . THR A 1 303 ? 2.721 12.640 15.094 1.00 97.56 303 THR A N 1
ATOM 2306 C CA . THR A 1 303 ? 3.733 13.347 15.880 1.00 97.56 303 THR A CA 1
ATOM 2307 C C . THR A 1 303 ? 3.312 13.367 17.342 1.00 97.56 303 THR A C 1
ATOM 2309 O O . THR A 1 303 ? 2.180 13.745 17.653 1.00 97.56 303 THR A O 1
ATOM 2312 N N . ALA A 1 304 ? 4.232 13.008 18.238 1.00 97.25 304 ALA A N 1
ATOM 2313 C CA . ALA A 1 304 ? 4.000 13.027 19.678 1.00 97.25 304 ALA A CA 1
ATOM 2314 C C . ALA A 1 304 ? 3.485 14.393 20.160 1.00 97.25 304 ALA A C 1
ATOM 2316 O O . ALA A 1 304 ? 3.947 15.444 19.705 1.00 97.25 304 ALA A O 1
ATOM 2317 N N . GLY A 1 305 ? 2.550 14.379 21.109 1.00 96.06 305 GLY A N 1
ATOM 2318 C CA . GLY A 1 305 ? 2.023 15.589 21.746 1.00 96.06 305 GLY A CA 1
ATOM 2319 C C . GLY A 1 305 ? 0.961 16.357 20.946 1.00 96.06 305 GLY A C 1
ATOM 2320 O O . GLY A 1 305 ? 0.380 17.298 21.485 1.00 96.06 305 GLY A O 1
ATOM 2321 N N . PHE A 1 306 ? 0.662 15.967 19.703 1.00 97.56 306 PHE A N 1
ATOM 2322 C CA . PHE A 1 306 ? -0.462 16.523 18.943 1.00 97.56 306 PHE A CA 1
ATOM 2323 C C . PHE A 1 306 ? -1.739 15.708 19.159 1.00 97.56 306 PHE A C 1
ATOM 2325 O O . PHE A 1 306 ? -1.705 14.483 19.222 1.00 97.56 306 PHE A O 1
ATOM 2332 N N . THR A 1 307 ? -2.885 16.386 19.239 1.00 98.12 307 THR A N 1
ATOM 2333 C CA . THR A 1 307 ? -4.190 15.719 19.320 1.00 98.12 307 THR A CA 1
ATOM 2334 C C . THR A 1 307 ? -4.624 15.219 17.946 1.00 98.12 307 THR A C 1
ATOM 2336 O O . THR A 1 307 ? -4.665 15.984 16.976 1.00 98.12 307 THR A O 1
ATOM 2339 N N . TYR A 1 308 ? -5.026 13.955 17.891 1.00 98.44 308 TYR A N 1
ATOM 2340 C CA . TYR A 1 308 ? -5.643 13.325 16.729 1.00 98.44 308 TYR A CA 1
ATOM 2341 C C . TYR A 1 308 ? -6.975 12.695 17.123 1.00 98.44 308 TYR A C 1
ATOM 2343 O O . TYR A 1 308 ? -7.264 12.510 18.304 1.00 98.44 308 TYR A O 1
ATOM 2351 N N . TRP A 1 309 ? -7.790 12.371 16.122 1.00 98.50 309 TRP A N 1
ATOM 2352 C CA . TRP A 1 309 ? -9.108 11.778 16.315 1.00 98.50 309 TRP A CA 1
ATOM 2353 C C . TRP A 1 309 ? -9.228 10.476 15.537 1.00 98.50 309 TRP A C 1
ATOM 2355 O O . TRP A 1 309 ? -9.012 10.465 14.324 1.00 98.50 309 TRP A O 1
ATOM 2365 N N . ILE A 1 310 ? -9.608 9.395 16.218 1.00 98.38 310 ILE A N 1
ATOM 2366 C CA . ILE A 1 310 ? -10.100 8.177 15.570 1.00 98.38 310 ILE A CA 1
ATOM 2367 C C . ILE A 1 310 ? -11.605 8.319 15.389 1.00 98.38 310 ILE A C 1
ATOM 2369 O O . ILE A 1 310 ? -12.316 8.567 16.356 1.00 98.38 310 ILE A O 1
ATOM 2373 N N . MET A 1 311 ? -12.099 8.192 14.163 1.00 98.31 311 MET A N 1
ATOM 2374 C CA . MET A 1 311 ? -13.513 8.381 13.843 1.00 98.31 311 MET A CA 1
ATOM 2375 C C . MET A 1 311 ? -14.053 7.190 13.063 1.00 98.31 311 MET A C 1
ATOM 2377 O O . MET A 1 311 ? -13.368 6.672 12.182 1.00 98.31 311 MET A O 1
ATOM 2381 N N . ILE A 1 312 ? -15.294 6.801 13.345 1.00 98.44 312 ILE A N 1
ATOM 2382 C CA . ILE A 1 312 ? -16.080 5.891 12.513 1.00 98.44 312 ILE A CA 1
ATOM 2383 C C . ILE A 1 312 ? -17.154 6.717 11.799 1.00 98.44 312 ILE A C 1
ATOM 2385 O O . ILE A 1 312 ? -17.982 7.347 12.454 1.00 98.44 312 ILE A O 1
ATOM 2389 N N . ASP A 1 313 ? -17.097 6.721 10.468 1.00 97.00 313 ASP A N 1
ATOM 2390 C CA . ASP A 1 313 ? -18.090 7.315 9.566 1.00 97.00 313 ASP A CA 1
ATOM 2391 C C . ASP A 1 313 ? -19.210 6.298 9.354 1.00 97.00 313 ASP A C 1
ATOM 2393 O O . ASP A 1 313 ? -18.938 5.204 8.840 1.00 97.00 313 ASP A O 1
ATOM 2397 N N . ALA A 1 314 ? -20.428 6.621 9.796 1.00 95.38 314 ALA A N 1
ATOM 2398 C CA . ALA A 1 314 ? -21.558 5.704 9.731 1.00 95.38 314 ALA A CA 1
ATOM 2399 C C . ALA A 1 314 ? -22.783 6.294 9.040 1.00 95.38 314 ALA A C 1
ATOM 2401 O O . ALA A 1 314 ? -23.287 7.359 9.387 1.00 95.38 314 ALA A O 1
ATOM 2402 N N . ALA A 1 315 ? -23.356 5.524 8.117 1.00 91.88 315 ALA A N 1
ATOM 2403 C CA . ALA A 1 315 ? -24.643 5.856 7.524 1.00 91.88 315 ALA A CA 1
ATOM 2404 C C . ALA A 1 315 ? -25.804 5.592 8.499 1.00 91.88 315 ALA A C 1
ATOM 2406 O O . ALA A 1 315 ? -25.794 4.631 9.266 1.00 91.88 315 ALA A O 1
ATOM 2407 N N . LYS A 1 316 ? -26.845 6.430 8.422 1.00 95.56 316 LYS A N 1
ATOM 2408 C CA . LYS A 1 316 ? -28.057 6.296 9.238 1.00 95.56 316 LYS A CA 1
ATOM 2409 C C . LYS A 1 316 ? -28.892 5.082 8.824 1.00 95.56 316 LYS A C 1
ATOM 2411 O O . LYS A 1 316 ? -29.520 5.106 7.763 1.00 95.56 316 LYS A O 1
ATOM 2416 N N . ASP A 1 317 ? -29.036 4.121 9.726 1.00 96.44 317 ASP A N 1
ATOM 2417 C CA . ASP A 1 317 ? -30.012 3.038 9.649 1.00 96.44 317 ASP A CA 1
ATOM 2418 C C . ASP A 1 317 ? -30.512 2.677 11.058 1.00 96.44 317 ASP A C 1
ATOM 2420 O O . ASP A 1 317 ? -29.807 2.095 11.876 1.00 96.44 317 ASP A O 1
ATOM 2424 N N . ASN A 1 318 ? -31.776 2.996 11.344 1.00 96.25 318 ASN A N 1
ATOM 2425 C CA . ASN A 1 318 ? -32.354 2.795 12.675 1.00 96.25 318 ASN A CA 1
ATOM 2426 C C . ASN A 1 318 ? -32.552 1.316 13.058 1.00 96.25 318 ASN A C 1
ATOM 2428 O O . ASN A 1 318 ? -32.810 1.037 14.226 1.00 96.25 318 ASN A O 1
ATOM 2432 N N . ASN A 1 319 ? -32.454 0.384 12.106 1.00 97.44 319 ASN A N 1
ATOM 2433 C CA . ASN A 1 319 ? -32.548 -1.054 12.364 1.00 97.44 319 ASN A CA 1
ATOM 2434 C C . ASN A 1 319 ? -31.172 -1.731 12.393 1.00 97.44 319 ASN A C 1
ATOM 2436 O O . ASN A 1 319 ? -31.030 -2.801 12.985 1.00 97.44 319 ASN A O 1
ATOM 2440 N N . ASN A 1 320 ? -30.177 -1.128 11.739 1.00 97.62 320 ASN A N 1
ATOM 2441 C CA . ASN A 1 320 ? -28.849 -1.695 11.559 1.00 97.62 320 ASN A CA 1
ATOM 2442 C C . ASN A 1 320 ? -27.784 -0.673 11.958 1.00 97.62 320 ASN A C 1
ATOM 2444 O O . ASN A 1 320 ? -27.290 0.086 11.127 1.00 97.62 320 ASN A O 1
ATOM 2448 N N . TYR A 1 321 ? -27.420 -0.669 13.234 1.00 98.06 321 TYR A N 1
ATOM 2449 C CA . TYR A 1 321 ? -26.549 0.348 13.811 1.00 98.06 321 TYR A CA 1
ATOM 2450 C C . TYR A 1 321 ? -25.524 -0.266 14.763 1.00 98.06 321 TYR A C 1
ATOM 2452 O O . TYR A 1 321 ? -25.492 -1.476 15.014 1.00 98.06 321 TYR A O 1
ATOM 2460 N N . TRP A 1 322 ? -24.655 0.585 15.281 1.00 98.25 322 TRP A N 1
ATOM 2461 C CA . TRP A 1 322 ? -23.497 0.200 16.064 1.00 98.25 322 TRP A CA 1
ATOM 2462 C C . TRP A 1 322 ? -23.591 0.746 17.478 1.00 98.25 322 TRP A C 1
ATOM 2464 O O . TRP A 1 322 ? -24.234 1.765 17.723 1.00 98.25 322 TRP A O 1
ATOM 2474 N N . ILE A 1 323 ? -22.931 0.076 18.417 1.00 98.44 323 ILE A N 1
ATOM 2475 C CA . ILE A 1 323 ? -22.823 0.556 19.790 1.00 98.44 323 ILE A CA 1
ATOM 2476 C C . ILE A 1 323 ? -21.362 0.474 20.202 1.00 98.44 323 ILE A C 1
ATOM 2478 O O . ILE A 1 323 ? -20.787 -0.615 20.271 1.00 98.44 323 ILE A O 1
ATOM 2482 N N . TRP A 1 324 ? -20.777 1.636 20.469 1.00 98.50 324 TRP A N 1
ATOM 2483 C CA . TRP A 1 324 ? -19.418 1.770 20.968 1.00 98.50 324 TRP A CA 1
ATOM 2484 C C . TRP A 1 324 ? -19.450 1.755 22.499 1.00 98.50 324 TRP A C 1
ATOM 2486 O O . TRP A 1 324 ? -20.248 2.466 23.116 1.00 98.50 324 TRP A O 1
ATOM 2496 N N . GLY A 1 325 ? -18.606 0.923 23.112 1.00 98.19 325 GLY A N 1
ATOM 2497 C CA . GLY A 1 325 ? -18.416 0.927 24.557 1.00 98.19 325 GLY A CA 1
ATOM 2498 C C . GLY A 1 325 ? -17.941 2.298 25.027 1.00 98.19 325 GLY A C 1
ATOM 2499 O O . GLY A 1 325 ? -17.052 2.892 24.409 1.00 98.19 325 GLY A O 1
ATOM 2500 N N . LYS A 1 326 ? -18.564 2.802 26.094 1.00 97.56 326 LYS A N 1
ATOM 2501 C CA . LYS A 1 326 ? -18.281 4.119 26.657 1.00 97.56 326 LYS A CA 1
ATOM 2502 C C . LYS A 1 326 ? -18.074 4.044 28.167 1.00 97.56 326 LYS A C 1
ATOM 2504 O O . LYS A 1 326 ? -18.783 3.320 28.875 1.00 97.56 326 LYS A O 1
ATOM 2509 N N . ASP A 1 327 ? -17.172 4.874 28.666 1.00 96.75 327 ASP A N 1
ATOM 2510 C CA . ASP A 1 327 ? -17.106 5.287 30.060 1.00 96.75 327 ASP A CA 1
ATOM 2511 C C . ASP A 1 327 ? -17.822 6.628 30.254 1.00 96.75 327 ASP A C 1
ATOM 2513 O O . ASP A 1 327 ? -17.477 7.619 29.622 1.00 96.75 327 ASP A O 1
ATOM 2517 N N . SER A 1 328 ? -18.829 6.694 31.120 1.00 94.69 328 SER A N 1
ATOM 2518 C CA . SER A 1 328 ? -19.554 7.934 31.419 1.00 94.69 328 SER A CA 1
ATOM 2519 C C . SER A 1 328 ? -18.787 8.974 32.245 1.00 94.69 328 SER A C 1
ATOM 2521 O O . SER A 1 328 ? -19.305 10.077 32.399 1.00 94.69 328 SER A O 1
ATOM 2523 N N . THR A 1 329 ? -17.604 8.659 32.787 1.00 86.62 329 THR A N 1
ATOM 2524 C CA . THR A 1 329 ? -16.889 9.565 33.707 1.00 86.62 329 THR A CA 1
ATOM 2525 C C . THR A 1 329 ? -15.831 10.462 33.057 1.00 86.62 329 THR A C 1
ATOM 2527 O O . THR A 1 329 ? -15.178 11.193 33.799 1.00 86.62 329 THR A O 1
ATOM 2530 N N . ASP A 1 330 ? -15.665 10.427 31.725 1.00 86.88 330 ASP A N 1
ATOM 2531 C CA . ASP A 1 330 ? -14.744 11.291 30.940 1.00 86.88 330 ASP A CA 1
ATOM 2532 C C . ASP A 1 330 ? -13.359 11.436 31.615 1.00 86.88 330 ASP A C 1
ATOM 2534 O O . ASP A 1 330 ? -12.876 12.524 31.922 1.00 86.88 330 ASP A O 1
ATOM 2538 N N . SER A 1 331 ? -12.791 10.297 32.019 1.00 91.44 331 SER A N 1
ATOM 2539 C CA . SER A 1 331 ? -11.610 10.215 32.887 1.00 91.44 331 SER A CA 1
ATOM 2540 C C . SER A 1 331 ? -10.307 9.980 32.119 1.00 91.44 331 SER A C 1
ATOM 2542 O O . SER A 1 331 ? -9.229 10.001 32.722 1.00 91.44 331 SER A O 1
ATOM 2544 N N . TYR A 1 332 ? -10.371 9.772 30.805 1.00 94.75 332 TYR A N 1
ATOM 2545 C CA . TYR A 1 332 ? -9.199 9.725 29.944 1.00 94.75 332 TYR A CA 1
ATOM 2546 C C . TYR A 1 332 ? -8.653 11.143 29.722 1.00 94.75 332 TYR A C 1
ATOM 2548 O O . TYR A 1 332 ? -9.169 11.931 28.945 1.00 94.75 332 TYR A O 1
ATOM 2556 N N . LEU A 1 333 ? -7.550 11.479 30.390 1.00 91.44 333 LEU A N 1
ATOM 2557 C CA . LEU A 1 333 ? -7.011 12.850 30.409 1.00 91.44 333 LEU A CA 1
ATOM 2558 C C . LEU A 1 333 ? -6.504 13.374 29.053 1.00 91.44 333 LEU A C 1
ATOM 2560 O O . LEU A 1 333 ? -6.279 14.574 28.903 1.00 91.44 333 LEU A O 1
ATOM 2564 N N . SER A 1 334 ? -6.261 12.484 28.092 1.00 91.31 334 SER A N 1
ATOM 2565 C CA . SER A 1 334 ? -5.615 12.807 26.814 1.00 91.31 334 SER A CA 1
ATOM 2566 C C . SER A 1 334 ? -6.602 12.920 25.651 1.00 91.31 334 SER A C 1
ATOM 2568 O O . SER A 1 334 ? -6.186 12.972 24.493 1.00 91.31 334 SER A O 1
ATOM 2570 N N . GLY A 1 335 ? -7.902 12.981 25.938 1.00 92.50 335 GLY A N 1
ATOM 2571 C CA . GLY A 1 335 ? -8.930 13.159 24.927 1.00 92.50 335 GLY A CA 1
ATOM 2572 C C . GLY A 1 335 ? -10.335 13.144 25.509 1.00 92.50 335 GLY A C 1
ATOM 2573 O O . GLY A 1 335 ? -10.527 13.151 26.711 1.00 92.50 335 GLY A O 1
ATOM 2574 N N . THR A 1 336 ? -11.313 13.158 24.620 1.00 95.69 336 THR A N 1
ATOM 2575 C CA . THR A 1 336 ? -12.740 13.001 24.902 1.00 95.69 336 THR A CA 1
ATOM 2576 C C . THR A 1 336 ? -13.437 12.498 23.637 1.00 95.69 336 THR A C 1
ATOM 2578 O O . THR A 1 336 ? -12.892 12.610 22.524 1.00 95.69 336 THR A O 1
ATOM 2581 N N . GLY A 1 337 ? -14.644 11.957 23.789 1.00 97.25 337 GLY A N 1
ATOM 2582 C CA . GLY A 1 337 ? -15.473 11.513 22.678 1.00 97.25 337 GLY A CA 1
ATOM 2583 C C . GLY A 1 337 ? -16.385 12.618 22.133 1.00 97.25 337 GLY A C 1
ATOM 2584 O O . GLY A 1 337 ? -17.026 13.360 22.881 1.00 97.25 337 GLY A O 1
ATOM 2585 N N . LYS A 1 338 ? -16.525 12.693 20.807 1.00 98.00 338 LYS A N 1
ATOM 2586 C CA . LYS A 1 338 ? -17.469 13.593 20.125 1.00 98.00 338 LYS A CA 1
ATOM 2587 C C . LYS A 1 338 ? -18.238 12.884 19.014 1.00 98.00 338 LYS A C 1
ATOM 2589 O O . LYS A 1 338 ? -17.769 11.903 18.449 1.00 98.00 338 LYS A O 1
ATOM 2594 N N . TYR A 1 339 ? -19.406 13.411 18.659 1.00 98.00 339 TYR A N 1
ATOM 2595 C CA . TYR A 1 339 ? -20.195 12.951 17.517 1.00 98.00 339 TYR A CA 1
ATOM 2596 C C . TYR A 1 339 ? -20.757 14.111 16.691 1.00 98.00 339 TYR A C 1
ATOM 2598 O O . TYR A 1 339 ? -20.899 15.234 17.181 1.00 98.00 339 TYR A O 1
ATOM 2606 N N . THR A 1 340 ? -21.091 13.844 15.433 1.00 97.44 340 THR A N 1
ATOM 2607 C CA . THR A 1 340 ? -21.781 14.776 14.537 1.00 97.44 340 THR A CA 1
ATOM 2608 C C . THR A 1 340 ? -22.673 14.013 13.555 1.00 97.44 340 THR A C 1
ATOM 2610 O O . THR A 1 340 ? -22.623 12.788 13.440 1.00 97.44 340 THR A O 1
ATOM 2613 N N . ARG A 1 341 ? -23.523 14.749 12.838 1.00 95.88 341 ARG A N 1
ATOM 2614 C CA . ARG A 1 341 ? -24.335 14.202 11.741 1.00 95.88 341 ARG A CA 1
ATOM 2615 C C . ARG A 1 341 ? -23.558 14.046 10.433 1.00 95.88 341 ARG A C 1
ATOM 2617 O O . ARG A 1 341 ? -24.057 13.390 9.531 1.00 95.88 341 ARG A O 1
ATOM 2624 N N . ASP A 1 342 ? -22.476 14.806 10.280 1.00 94.50 342 ASP A N 1
ATOM 2625 C CA . ASP A 1 342 ? -21.714 14.910 9.035 1.00 94.50 342 ASP A CA 1
ATOM 2626 C C . ASP A 1 342 ? -20.363 15.585 9.310 1.00 94.50 342 ASP A C 1
ATOM 2628 O O . ASP A 1 342 ? -20.267 16.813 9.441 1.00 94.50 342 ASP A O 1
ATOM 2632 N N . TRP A 1 343 ? -19.319 14.772 9.414 1.00 94.75 343 TRP A N 1
ATOM 2633 C CA . TRP A 1 343 ? -17.949 15.182 9.700 1.00 94.75 343 TRP A CA 1
ATOM 2634 C C . TRP A 1 343 ? -17.357 16.053 8.590 1.00 94.75 343 TRP A C 1
ATOM 2636 O O . TRP A 1 343 ? -16.497 16.893 8.860 1.00 94.75 343 TRP A O 1
ATOM 2646 N N . THR A 1 344 ? -17.844 15.922 7.348 1.00 94.12 344 THR A N 1
ATOM 2647 C CA . THR A 1 344 ? -17.308 16.648 6.183 1.00 94.12 344 THR A CA 1
ATOM 2648 C C . THR A 1 344 ? -17.551 18.156 6.264 1.00 94.12 344 THR A C 1
ATOM 2650 O O . THR A 1 344 ? -16.909 18.936 5.563 1.00 94.12 344 THR A O 1
ATOM 2653 N N . ARG A 1 345 ? -18.440 18.591 7.165 1.00 90.62 345 ARG A N 1
ATOM 2654 C CA . ARG A 1 345 ? -18.703 20.005 7.459 1.00 90.62 345 ARG A CA 1
ATOM 2655 C C . ARG A 1 345 ? -17.666 20.650 8.379 1.00 90.62 345 ARG A C 1
ATOM 2657 O O . ARG A 1 345 ? -17.689 21.872 8.517 1.00 90.62 345 ARG A O 1
ATOM 2664 N N . GLY A 1 346 ? -16.838 19.857 9.065 1.00 81.31 346 GLY A N 1
ATOM 2665 C CA . GLY A 1 346 ? -15.815 20.324 10.014 1.00 81.31 346 GLY A CA 1
ATOM 2666 C C . GLY A 1 346 ? -16.344 21.015 11.276 1.00 81.31 346 GLY A C 1
ATOM 2667 O O . GLY A 1 346 ? -15.570 21.442 12.118 1.00 81.31 346 GLY A O 1
ATOM 2668 N N . THR A 1 347 ? -17.661 21.149 11.426 1.00 83.31 347 THR A N 1
ATOM 2669 C CA . THR A 1 347 ? -18.313 21.892 12.512 1.00 83.31 347 THR A CA 1
ATOM 2670 C C . THR A 1 347 ? -19.552 21.142 12.996 1.00 83.31 347 THR A C 1
ATOM 2672 O O . THR A 1 347 ? -20.109 20.311 12.277 1.00 83.31 347 THR A O 1
ATOM 2675 N N . GLY A 1 348 ? -20.009 21.441 14.216 1.00 91.12 348 GLY A N 1
ATOM 2676 C CA . GLY A 1 348 ? -21.201 20.811 14.802 1.00 91.12 348 GLY A CA 1
ATOM 2677 C C . GLY A 1 348 ? -20.928 19.529 15.590 1.00 91.12 348 GLY A C 1
ATOM 2678 O O . GLY A 1 348 ? -21.852 18.754 15.827 1.00 91.12 348 GLY A O 1
ATOM 2679 N N . TRP A 1 349 ? -19.681 19.311 16.003 1.00 97.12 349 TRP A N 1
ATOM 2680 C CA . TRP A 1 349 ? -19.334 18.239 16.925 1.00 97.12 349 TRP A CA 1
ATOM 2681 C C . TRP A 1 349 ? -19.898 18.500 18.322 1.00 97.12 349 TRP A C 1
ATOM 2683 O O . TRP A 1 349 ? -19.750 19.591 18.872 1.00 97.12 349 TRP A O 1
ATOM 2693 N N . THR A 1 350 ? -20.524 17.481 18.897 1.00 97.50 350 THR A N 1
ATOM 2694 C CA . THR A 1 350 ? -21.112 17.495 20.240 1.00 97.50 350 THR A CA 1
ATOM 2695 C C . THR A 1 350 ? -20.432 16.434 21.095 1.00 97.50 350 THR A C 1
ATOM 2697 O O . THR A 1 350 ? -20.088 15.373 20.579 1.00 97.50 350 THR A O 1
ATOM 2700 N N . ASP A 1 351 ? -20.231 16.701 22.384 1.00 96.69 351 ASP A N 1
ATOM 2701 C CA . ASP A 1 351 ? -19.625 15.729 23.299 1.00 96.69 351 ASP A CA 1
ATOM 2702 C C . ASP A 1 351 ? -20.519 14.500 23.475 1.00 96.69 351 ASP A C 1
ATOM 2704 O O . ASP A 1 351 ? -21.740 14.614 23.622 1.00 96.69 351 ASP A O 1
ATOM 2708 N N . VAL A 1 352 ? -19.909 13.314 23.495 1.00 96.50 352 VAL A N 1
ATOM 2709 C CA . VAL A 1 352 ? -20.625 12.064 23.811 1.00 96.50 352 VAL A CA 1
ATOM 2710 C C . VAL A 1 352 ? -20.936 11.939 25.309 1.00 96.50 352 VAL A C 1
ATOM 2712 O O . VAL A 1 352 ? -21.682 11.042 25.711 1.00 96.50 352 VAL A O 1
ATOM 2715 N N . GLY A 1 353 ? -20.364 12.822 26.140 1.00 94.75 353 GLY A N 1
ATOM 2716 C CA . GLY A 1 353 ? -20.472 12.787 27.599 1.00 94.75 353 GLY A CA 1
ATOM 2717 C C . GLY A 1 353 ? -19.743 11.579 28.186 1.00 94.75 353 GLY A C 1
ATOM 2718 O O . GLY A 1 353 ? -20.365 10.746 28.857 1.00 94.75 353 GLY A O 1
ATOM 2719 N N . GLY A 1 354 ? -18.466 11.418 27.834 1.00 94.56 354 GLY A N 1
ATOM 2720 C CA . GLY A 1 354 ? -17.632 10.301 28.259 1.00 94.56 354 GLY A CA 1
ATOM 2721 C C . GLY A 1 354 ? -16.540 9.924 27.260 1.00 94.56 354 GLY A C 1
ATOM 2722 O O . GLY A 1 354 ? -16.431 10.511 26.185 1.00 94.56 354 GLY A O 1
ATOM 2723 N N . ASP A 1 355 ? -15.816 8.858 27.588 1.00 97.38 355 ASP A N 1
ATOM 2724 C CA . ASP A 1 355 ? -14.735 8.321 26.766 1.00 97.38 355 ASP A CA 1
ATOM 2725 C C . ASP A 1 355 ? -15.153 7.045 26.063 1.00 97.38 355 ASP A C 1
ATOM 2727 O O . ASP A 1 355 ? -15.611 6.085 26.687 1.00 97.38 355 ASP A O 1
ATOM 2731 N N . LEU A 1 356 ? -14.959 7.006 24.754 1.00 98.19 356 LEU A N 1
ATOM 2732 C CA . LEU A 1 356 ? -15.195 5.811 23.963 1.00 98.19 356 LEU A CA 1
ATOM 2733 C C . LEU A 1 356 ? -13.999 4.872 24.076 1.00 98.19 356 LEU A C 1
ATOM 2735 O O . LEU A 1 356 ? -12.851 5.302 24.079 1.00 98.19 356 LEU A O 1
ATOM 2739 N N . ASN A 1 357 ? -14.252 3.571 24.148 1.00 98.00 357 ASN A N 1
ATOM 2740 C CA . ASN A 1 357 ? -13.199 2.589 24.366 1.00 98.00 357 ASN A CA 1
ATOM 2741 C C . ASN A 1 357 ? -12.373 2.320 23.107 1.00 98.00 357 ASN A C 1
ATOM 2743 O O . ASN A 1 357 ? -12.910 1.876 22.086 1.00 98.00 357 ASN A O 1
ATOM 2747 N N . PHE A 1 358 ? -11.060 2.517 23.198 1.00 98.31 358 PHE A N 1
ATOM 2748 C CA . PHE A 1 358 ? -10.156 2.394 22.060 1.00 98.31 358 PHE A CA 1
ATOM 2749 C C . PHE A 1 358 ? -8.748 1.935 22.446 1.00 98.31 358 PHE A C 1
ATOM 2751 O O . PHE A 1 358 ? -8.384 1.940 23.626 1.00 98.31 358 PHE A O 1
ATOM 2758 N N . LYS A 1 359 ? -7.969 1.560 21.426 1.00 97.06 359 LYS A N 1
ATOM 2759 C CA . LYS A 1 359 ? -6.513 1.370 21.471 1.00 97.06 359 LYS A CA 1
ATOM 2760 C C . LYS A 1 359 ? -5.892 1.905 20.179 1.00 97.06 359 LYS A C 1
ATOM 2762 O O . LYS A 1 359 ? -6.458 1.656 19.111 1.00 97.06 359 LYS A O 1
ATOM 2767 N N . THR A 1 360 ? -4.764 2.601 20.269 1.00 92.81 360 THR A N 1
ATOM 2768 C CA . THR A 1 360 ? -3.965 3.078 19.125 1.00 92.81 360 THR A CA 1
ATOM 2769 C C . THR A 1 360 ? -2.499 2.748 19.298 1.00 92.81 360 THR A C 1
ATOM 2771 O O . THR A 1 360 ? -2.026 2.881 20.452 1.00 92.81 360 THR A O 1
#

Solvent-accessible surface area (backbone atoms only — not comparable to full-atom values): 19939 Å² total; per-residue (Å²): 138,90,80,88,83,82,89,82,89,85,82,85,85,88,85,77,90,77,84,81,83,80,79,71,82,49,64,66,59,56,50,50,53,52,51,51,50,51,49,51,53,54,50,53,52,50,51,54,52,50,53,53,51,54,54,52,50,54,52,50,51,51,51,53,33,43,50,49,2,38,55,31,6,48,52,39,38,52,55,51,50,51,26,63,77,69,72,46,94,80,68,53,65,49,71,50,79,54,100,74,34,30,12,45,33,42,51,46,82,53,98,82,25,42,37,36,36,7,39,2,32,13,93,92,29,77,28,77,42,76,51,75,49,64,81,84,72,82,84,74,76,82,81,50,54,40,78,37,55,63,89,25,46,80,38,52,93,49,36,74,44,70,42,27,35,39,20,45,10,56,77,46,53,57,60,61,71,94,59,97,57,91,66,76,56,92,85,24,11,44,64,68,49,58,76,45,65,46,85,54,73,71,95,63,66,78,42,73,41,82,64,67,79,44,79,43,71,27,8,29,64,61,90,95,45,56,32,18,24,40,32,32,39,38,46,43,86,56,67,45,67,49,54,52,40,32,37,35,30,23,40,41,76,77,38,75,66,31,44,30,34,37,20,41,58,46,98,91,40,58,32,67,51,70,63,25,30,28,58,46,53,42,91,80,52,43,76,55,78,42,79,45,79,26,55,36,64,57,52,29,78,44,56,44,78,43,58,35,23,50,31,42,49,37,68,80,30,83,71,26,27,38,34,38,30,16,21,67,72,58,73,55,90,60,43,50,18,33,32,20,72,49,55,84,70,46,60,74,72,40,74,64,62,20,28,54,23,37,34,61

pLDDT: mean 85.51, std 16.6, range [33.09, 98.5]